Protein AF-0000000077742639 (afdb_homodimer)

Solvent-accessible surface area (backbone atoms only — not comparable to full-atom values): 16319 Å² total; per-residue (Å²): 137,85,80,77,80,78,75,79,77,79,78,76,76,74,75,70,68,70,75,73,76,70,50,70,49,53,48,38,38,73,35,51,31,54,38,20,81,42,55,61,67,68,75,48,71,48,73,39,85,88,77,22,39,35,38,40,32,34,90,51,70,35,42,25,51,53,98,64,29,36,37,38,36,41,32,56,28,36,31,33,49,58,79,14,31,35,40,75,35,41,41,38,31,37,29,59,71,79,56,72,44,57,37,33,34,40,40,36,79,80,55,41,33,35,42,28,29,62,67,45,72,50,77,38,58,35,72,76,19,65,52,53,21,36,64,64,48,14,78,68,49,74,74,72,70,71,80,121,136,84,80,78,78,79,76,78,77,79,77,76,74,74,75,71,69,69,74,74,75,73,49,70,49,53,47,39,40,75,35,49,33,54,38,20,81,43,53,60,65,68,73,47,73,48,72,41,84,89,75,23,39,35,37,39,33,35,91,52,70,35,42,23,51,52,97,64,29,36,38,38,34,41,32,55,30,34,31,33,50,59,79,14,32,35,39,74,35,41,43,38,31,38,29,57,71,80,55,71,42,58,35,32,34,38,40,35,80,78,56,39,32,36,44,30,29,60,66,45,72,50,77,38,57,35,72,76,20,64,52,53,21,36,66,64,49,14,78,69,50,74,74,74,68,74,80,120

Foldseek 3Di:
DDPPPPPPPPPPPPPPPVPVPDDPLRVCVVLVAASQVAAPAWDDKDADPVFQKMKTAHPAKFWEDDPQKIKIAGRIWIAGGHRHDTPPIPRIDMDHHPDDFDFDDWDDPPPDIDTDTDDDDDDDDSVLRNDHFYGPHGSPPPPPPPPD/DDPPPPPPPPPPPPPPPVPVPDDPLRVCVVLVAASQVAAPAWDDKDADPVFQKMKTAHPAKFWEDDDQKIKIAGRIWIAGGHNHDTPPIPRIDMDHHPDDFDFDDWDDPPPDIDTDGDDDDDDDDSVLRNDHFYGPHGSPPPPPPPPD

Radius of gyration: 32.81 Å; Cα contacts (8 Å, |Δi|>4): 588; chains: 2; bounding box: 47×178×47 Å

Secondary structure (DSSP, 8-state):
-----------------------HHHHHHHTT--GGGSPS-EEEEEE-TTT-EEEEEESS-EEEEETTEEEEEEEEEEEEEETTEEEEEEEEEEEESS-PEEEEEEEE-SSEEEEEE--EEEEEEGGGGSSPPBTTTBTTS-------/-----------------------HHHHHHHTT--GGGSPS-EEEEEE-TTT-EEEEEESS-EEEEETTEEEEEEEEEEEEEETTEEEEEEEEEEEESS-PEEEEEEEE-SSEEEEEE--EEEEEEGGGGSSPPBTTTBTTS-------

Structure (mmCIF, N/CA/C/O backbone):
data_AF-0000000077742639-model_v1
#
loop_
_entity.id
_entity.type
_entity.pdbx_description
1 polymer 'Uncharacterized protein LOC108855116'
#
loop_
_atom_site.group_PDB
_atom_site.id
_atom_site.type_symbol
_atom_site.label_atom_id
_atom_site.label_alt_id
_atom_site.label_comp_id
_atom_site.label_asym_id
_atom_site.label_entity_id
_atom_site.label_seq_id
_atom_site.pdbx_PDB_ins_code
_atom_site.Cartn_x
_atom_site.Cartn_y
_atom_site.Cartn_z
_atom_site.occupancy
_atom_site.B_iso_or_equiv
_atom_site.auth_seq_id
_atom_site.auth_comp_id
_atom_site.auth_asym_id
_atom_site.auth_atom_id
_atom_site.pdbx_PDB_model_num
ATOM 1 N N . MET A 1 1 ? -7.789 -92.688 -11.672 1 40.41 1 MET A N 1
ATOM 2 C CA . MET A 1 1 ? -7.992 -91.438 -12.469 1 40.41 1 MET A CA 1
ATOM 3 C C . MET A 1 1 ? -8.086 -90.25 -11.586 1 40.41 1 MET A C 1
ATOM 5 O O . MET A 1 1 ? -9.078 -90.062 -10.875 1 40.41 1 MET A O 1
ATOM 9 N N . SER A 1 2 ? -6.887 -89.688 -11.062 1 49.12 2 SER A N 1
ATOM 10 C CA . SER A 1 2 ? -6.664 -88.562 -10.164 1 49.12 2 SER A CA 1
ATOM 11 C C . SER A 1 2 ? -6.996 -87.25 -10.844 1 49.12 2 SER A C 1
ATOM 13 O O . SER A 1 2 ? -6.477 -86.938 -11.922 1 49.12 2 SER A O 1
ATOM 15 N N . ILE A 1 3 ? -8.211 -86.75 -10.672 1 51.47 3 ILE A N 1
ATOM 16 C CA . ILE A 1 3 ? -8.664 -85.438 -11.156 1 51.47 3 ILE A CA 1
ATOM 17 C C . ILE A 1 3 ? -7.832 -84.312 -10.523 1 51.47 3 ILE A C 1
ATOM 19 O O . ILE A 1 3 ? -7.832 -84.188 -9.297 1 51.47 3 ILE A O 1
ATOM 23 N N . PHE A 1 4 ? -6.719 -84 -11.156 1 50.31 4 PHE A N 1
ATOM 24 C CA . PHE A 1 4 ? -5.93 -82.812 -10.805 1 50.31 4 PHE A CA 1
ATOM 25 C C . PHE A 1 4 ? -6.754 -81.5 -10.961 1 50.31 4 PHE A C 1
ATOM 27 O O . PHE A 1 4 ? -7.164 -81.188 -12.07 1 50.31 4 PHE A O 1
ATOM 34 N N . PHE A 1 5 ? -7.492 -81.125 -9.93 1 47.19 5 PHE A N 1
ATOM 35 C CA . PHE A 1 5 ? -8.195 -79.875 -9.883 1 47.19 5 PHE A CA 1
ATOM 36 C C . PHE A 1 5 ? -7.219 -78.688 -10.023 1 47.19 5 PHE A C 1
ATOM 38 O O . PHE A 1 5 ? -6.363 -78.5 -9.156 1 47.19 5 PHE A O 1
ATOM 45 N N . LEU A 1 6 ? -6.91 -78.25 -11.297 1 47.88 6 LEU A N 1
ATOM 46 C CA . LEU A 1 6 ? -6.176 -77.062 -11.602 1 47.88 6 LEU A CA 1
ATOM 47 C C . LEU A 1 6 ? -6.891 -75.812 -11.023 1 47.88 6 LEU A C 1
ATOM 49 O O . LEU A 1 6 ? -8 -75.5 -11.445 1 47.88 6 LEU A O 1
ATOM 53 N N . SER A 1 7 ? -6.625 -75.5 -9.789 1 49.41 7 SER A N 1
ATOM 54 C CA . SER A 1 7 ? -7.133 -74.25 -9.172 1 49.41 7 SER A CA 1
ATOM 55 C C . SER A 1 7 ? -6.617 -73 -9.891 1 49.41 7 SER A C 1
ATOM 57 O O . SER A 1 7 ? -5.406 -72.812 -10.031 1 49.41 7 SER A O 1
ATOM 59 N N . LEU A 1 8 ? -7.406 -72.5 -10.805 1 44.69 8 LEU A N 1
ATOM 60 C CA . LEU A 1 8 ? -7.148 -71.25 -11.461 1 44.69 8 LEU A CA 1
ATOM 61 C C . LEU A 1 8 ? -7.09 -70.062 -10.438 1 44.69 8 LEU A C 1
ATOM 63 O O . LEU A 1 8 ? -8.102 -69.75 -9.812 1 44.69 8 LEU A O 1
ATOM 67 N N . PHE A 1 9 ? -5.871 -69.875 -9.891 1 42.12 9 PHE A N 1
ATOM 68 C CA . PHE A 1 9 ? -5.641 -68.688 -9.047 1 42.12 9 PHE A CA 1
ATOM 69 C C . PHE A 1 9 ? -5.828 -67.375 -9.852 1 42.12 9 PHE A C 1
ATOM 71 O O . PHE A 1 9 ? -5.086 -67.125 -10.797 1 42.12 9 PHE A O 1
ATOM 78 N N . LEU A 1 10 ? -7.051 -66.875 -9.922 1 41.34 10 LEU A N 1
ATOM 79 C CA . LEU A 1 10 ? -7.289 -65.562 -10.469 1 41.34 10 LEU A CA 1
ATOM 80 C C . LEU A 1 10 ? -6.465 -64.5 -9.719 1 41.34 10 LEU A C 1
ATOM 82 O O . LEU A 1 10 ? -6.688 -64.25 -8.531 1 41.34 10 LEU A O 1
ATOM 86 N N . PHE A 1 11 ? -5.195 -64.25 -10.156 1 42.66 11 PHE A N 1
ATOM 87 C CA . PHE A 1 11 ? -4.41 -63.094 -9.703 1 42.66 11 P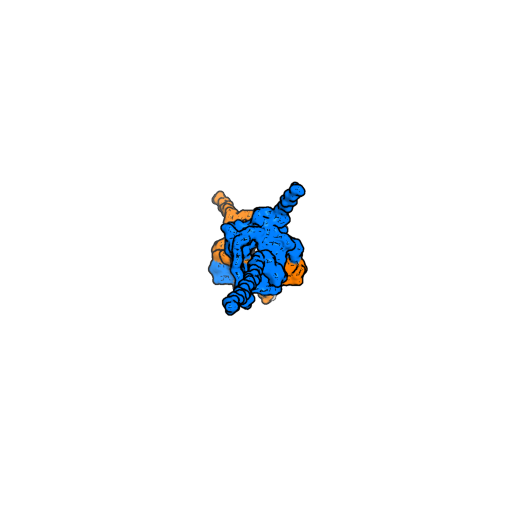HE A CA 1
ATOM 88 C C . PHE A 1 11 ? -5.129 -61.781 -10.008 1 42.66 11 PHE A C 1
ATOM 90 O O . PHE A 1 11 ? -5.297 -61.406 -11.172 1 42.66 11 PHE A O 1
ATOM 97 N N . ALA A 1 12 ? -6.059 -61.312 -9.148 1 42.97 12 ALA A N 1
ATOM 98 C CA . ALA A 1 12 ? -6.598 -59.938 -9.227 1 42.97 12 ALA A CA 1
ATOM 99 C C . ALA A 1 12 ? -5.477 -58.906 -9.234 1 42.97 12 ALA A C 1
ATOM 101 O O . ALA A 1 12 ? -4.75 -58.781 -8.25 1 42.97 12 ALA A O 1
ATOM 102 N N . THR A 1 13 ? -4.859 -58.594 -10.312 1 42.5 13 THR A N 1
ATOM 103 C CA . THR A 1 13 ? -4.016 -57.406 -10.438 1 42.5 13 THR A CA 1
ATOM 104 C C . THR A 1 13 ? -4.77 -56.156 -9.977 1 42.5 13 THR A C 1
ATOM 106 O O . THR A 1 13 ? -5.855 -55.875 -10.477 1 42.5 13 THR A O 1
ATOM 109 N N . SER A 1 14 ? -4.766 -55.812 -8.664 1 41.81 14 SER A N 1
ATOM 110 C CA . SER A 1 14 ? -5.203 -54.469 -8.227 1 41.81 14 SER A CA 1
ATOM 111 C C . SER A 1 14 ? -4.598 -53.375 -9.102 1 41.81 14 SER A C 1
ATOM 113 O O . SER A 1 14 ? -3.377 -53.312 -9.242 1 41.81 14 SER A O 1
ATOM 115 N N . LEU A 1 15 ? -5.262 -52.969 -10.133 1 39.5 15 LEU A N 1
ATOM 116 C CA . LEU A 1 15 ? -4.895 -51.688 -10.75 1 39.5 15 LEU A CA 1
ATOM 117 C C . LEU A 1 15 ? -4.652 -50.625 -9.688 1 39.5 15 LEU A C 1
ATOM 119 O O . LEU A 1 15 ? -5.566 -50.25 -8.953 1 39.5 15 LEU A O 1
ATOM 123 N N . TYR A 1 16 ? -3.518 -50.656 -8.977 1 37.78 16 TYR A N 1
ATOM 124 C CA . TYR A 1 16 ? -3.15 -49.406 -8.336 1 37.78 16 TYR A CA 1
ATOM 125 C C . TYR A 1 16 ? -3.377 -48.25 -9.281 1 37.78 16 TYR A C 1
ATOM 127 O O . TYR A 1 16 ? -2.781 -48.188 -10.359 1 37.78 16 TYR A O 1
ATOM 135 N N . VAL A 1 17 ? -4.609 -47.906 -9.539 1 41.78 17 VAL A N 1
ATOM 136 C CA . VAL A 1 17 ? -4.711 -46.562 -10.109 1 41.78 17 VAL A CA 1
ATOM 137 C C . VAL A 1 17 ? -3.697 -45.625 -9.438 1 41.78 17 VAL A C 1
ATOM 139 O O . VAL A 1 17 ? -3.732 -45.438 -8.219 1 41.78 17 VAL A O 1
ATOM 142 N N . SER A 1 18 ? -2.465 -45.688 -9.82 1 38.62 18 SER A N 1
ATOM 143 C CA . SER A 1 18 ? -1.577 -44.625 -9.406 1 38.62 18 SER A CA 1
ATOM 144 C C . SER A 1 18 ? -2.32 -43.281 -9.328 1 38.62 18 SER A C 1
ATOM 146 O O . SER A 1 18 ? -2.842 -42.812 -10.336 1 38.62 18 SER A O 1
ATOM 148 N N . CYS A 1 19 ? -3.266 -43.031 -8.508 1 44 19 CYS A N 1
ATOM 149 C CA . CYS A 1 19 ? -3.75 -41.688 -8.266 1 44 19 CYS A CA 1
ATOM 150 C C . CYS A 1 19 ? -2.672 -40.656 -8.586 1 44 19 CYS A C 1
ATOM 152 O O . CYS A 1 19 ? -1.649 -40.594 -7.902 1 44 19 CYS A O 1
ATOM 154 N N . THR A 1 20 ? -2.033 -40.5 -9.734 1 52.12 20 THR A N 1
ATOM 155 C CA . THR A 1 20 ? -0.998 -39.625 -10.242 1 52.12 20 THR A CA 1
ATOM 156 C C . THR A 1 20 ? -1.037 -38.281 -9.516 1 52.12 20 THR A C 1
ATOM 158 O O . THR A 1 20 ? -2.047 -37.562 -9.562 1 52.12 20 THR A O 1
ATOM 161 N N . ASN A 1 21 ? -0.446 -38.125 -8.344 1 75.38 21 ASN A N 1
ATOM 162 C CA . ASN A 1 21 ? -0.456 -37.031 -7.371 1 75.38 21 ASN A CA 1
ATOM 163 C C . ASN A 1 21 ? -0.186 -35.688 -8.031 1 75.38 21 ASN A C 1
ATOM 165 O O . ASN A 1 21 ? 0.865 -35.5 -8.641 1 75.38 21 ASN A O 1
ATOM 169 N N . LEU A 1 22 ? -1.183 -35.031 -8.562 1 92.38 22 LEU A N 1
ATOM 170 C CA . LEU A 1 22 ? -1.088 -33.719 -9.148 1 92.38 22 LEU A CA 1
ATOM 171 C C . LEU A 1 22 ? -0.099 -32.844 -8.383 1 92.38 22 LEU A C 1
ATOM 173 O O . LEU A 1 22 ? -0.03 -32.906 -7.152 1 92.38 22 LEU A O 1
ATOM 177 N N . THR A 1 23 ? 0.803 -32.219 -9.188 1 96.12 23 THR A N 1
ATOM 178 C CA . THR A 1 23 ? 1.665 -31.219 -8.539 1 96.12 23 THR A CA 1
ATOM 179 C C . THR A 1 23 ? 0.862 -30 -8.125 1 96.12 23 THR A C 1
ATOM 181 O O . THR A 1 23 ? -0.275 -29.812 -8.562 1 96.12 23 THR A O 1
ATOM 184 N N . ALA A 1 24 ? 1.461 -29.234 -7.324 1 97.56 24 ALA A N 1
ATOM 185 C CA . ALA A 1 24 ? 0.819 -27.984 -6.941 1 97.56 24 ALA A CA 1
ATOM 186 C C . ALA A 1 24 ? 0.52 -27.109 -8.164 1 97.56 24 ALA A C 1
ATOM 188 O O . ALA A 1 24 ? -0.518 -26.453 -8.219 1 97.56 24 ALA A O 1
ATOM 189 N N . TYR A 1 25 ? 1.362 -27.141 -9.141 1 98 25 TYR A N 1
ATOM 190 C CA . TYR A 1 25 ? 1.223 -26.344 -10.359 1 98 25 TYR A CA 1
ATOM 191 C C . TYR A 1 25 ? 0.034 -26.828 -11.18 1 98 25 TYR A C 1
ATOM 193 O O . TYR A 1 25 ? -0.716 -26.016 -11.734 1 98 25 TYR A O 1
ATOM 201 N N . ASP A 1 26 ? -0.112 -28.125 -11.211 1 96.94 26 ASP A N 1
ATOM 202 C CA . ASP A 1 26 ? -1.267 -28.688 -11.898 1 96.94 26 ASP A CA 1
ATOM 203 C C . ASP A 1 26 ? -2.568 -28.297 -11.211 1 96.94 26 ASP A C 1
ATOM 205 O O . ASP A 1 26 ? -3.555 -27.969 -11.875 1 96.94 26 ASP A O 1
ATOM 209 N N . VAL A 1 27 ? -2.451 -28.391 -9.969 1 97.19 27 VAL A N 1
ATOM 210 C CA . VAL A 1 27 ? -3.656 -28.125 -9.188 1 97.19 27 VAL A CA 1
ATOM 211 C C . VAL A 1 27 ? -4.094 -26.672 -9.375 1 97.19 27 VAL A C 1
ATOM 213 O O . VAL A 1 27 ? -5.277 -26.391 -9.57 1 97.19 27 VAL A O 1
ATOM 216 N N . VAL A 1 28 ? -3.215 -25.688 -9.336 1 97.56 28 VAL A N 1
ATOM 217 C CA . VAL A 1 28 ? -3.547 -24.281 -9.516 1 97.56 28 VAL A CA 1
ATOM 218 C C . VAL A 1 28 ? -4.262 -24.078 -10.852 1 97.56 28 VAL A C 1
ATOM 220 O O . VAL A 1 28 ? -5.234 -23.328 -10.93 1 97.56 28 VAL A O 1
ATOM 223 N N . GLN A 1 29 ? -3.852 -24.812 -11.836 1 97.31 29 GLN A N 1
ATOM 224 C CA . GLN A 1 29 ? -4.465 -24.672 -13.148 1 97.31 29 GLN A CA 1
ATOM 225 C C . GLN A 1 29 ? -5.871 -25.281 -13.164 1 97.31 29 GLN A C 1
ATOM 227 O O . GLN A 1 29 ? -6.766 -24.766 -13.836 1 97.31 29 GLN A O 1
ATOM 232 N N . LYS A 1 30 ? -5.965 -26.359 -12.5 1 96.31 30 LYS A N 1
ATOM 233 C CA . LYS A 1 30 ? -7.289 -26.969 -12.383 1 96.31 30 LYS A CA 1
ATOM 234 C C . LYS A 1 30 ? -8.297 -25.984 -11.789 1 96.31 30 LYS A C 1
ATOM 236 O O . LYS A 1 30 ? -9.484 -26.047 -12.102 1 96.31 30 LYS A O 1
ATOM 241 N N . TYR A 1 31 ? -7.777 -25.156 -10.93 1 97.38 31 TYR A N 1
ATOM 242 C CA . TYR A 1 31 ? -8.641 -24.156 -10.312 1 97.38 31 TYR A CA 1
ATOM 243 C C . TYR A 1 31 ? -8.633 -22.859 -11.102 1 97.38 31 TYR A C 1
ATOM 245 O O . TYR A 1 31 ? -8.938 -21.797 -10.562 1 97.38 31 TYR A O 1
ATOM 253 N N . LYS A 1 32 ? -8.227 -22.828 -12.312 1 97.5 32 LYS A N 1
ATOM 254 C CA . LYS A 1 32 ? -8.359 -21.766 -13.305 1 97.5 32 LYS A CA 1
ATOM 255 C C . LYS A 1 32 ? -7.41 -20.609 -12.992 1 97.5 32 LYS A C 1
ATOM 257 O O . LYS A 1 32 ? -7.734 -19.453 -13.258 1 97.5 32 LYS A O 1
ATOM 262 N N . LEU A 1 33 ? -6.316 -20.891 -12.391 1 98.12 33 LEU A N 1
ATOM 263 C CA . LEU A 1 33 ? -5.227 -19.938 -12.18 1 98.12 33 LEU A CA 1
ATOM 264 C C . LEU A 1 33 ? -3.98 -20.359 -12.953 1 98.12 33 LEU A C 1
ATOM 266 O O . LEU A 1 33 ? -3.764 -21.562 -13.18 1 98.12 33 LEU A O 1
ATOM 270 N N . PRO A 1 34 ? -3.244 -19.406 -13.359 1 97.69 34 PRO A N 1
ATOM 271 C CA . PRO A 1 34 ? -2.031 -19.797 -14.086 1 97.69 34 PRO A CA 1
ATOM 272 C C . PRO A 1 34 ? -0.975 -20.422 -13.172 1 97.69 34 PRO A C 1
ATOM 274 O O . PRO A 1 34 ? -0.851 -20.031 -12.008 1 97.69 34 PRO A O 1
ATOM 277 N N . ARG A 1 35 ? -0.217 -21.328 -13.719 1 97.06 35 ARG A N 1
ATOM 278 C CA . ARG A 1 35 ? 0.775 -22.047 -12.938 1 97.06 35 ARG A CA 1
ATOM 279 C C . ARG A 1 35 ? 1.8 -21.109 -12.32 1 97.06 35 ARG A C 1
ATOM 281 O O . ARG A 1 35 ? 2.33 -21.375 -11.242 1 97.06 35 ARG A O 1
ATOM 288 N N . GLY A 1 36 ? 2.041 -19.906 -12.961 1 97.38 36 GLY A N 1
ATOM 289 C CA . GLY A 1 36 ? 3.109 -18.984 -12.609 1 97.38 36 GLY A CA 1
ATOM 290 C C . GLY A 1 36 ? 2.801 -18.156 -11.375 1 97.38 36 GLY A C 1
ATOM 291 O O . GLY A 1 36 ? 3.641 -17.375 -10.922 1 97.38 36 GLY A O 1
ATOM 292 N N . ILE A 1 37 ? 1.627 -18.359 -10.789 1 98.06 37 ILE A N 1
ATOM 293 C CA . ILE A 1 37 ? 1.365 -17.688 -9.523 1 98.06 37 ILE A CA 1
ATOM 294 C C . ILE A 1 37 ? 2.258 -18.266 -8.438 1 98.06 37 ILE A C 1
ATOM 296 O O . ILE A 1 37 ? 2.469 -17.641 -7.395 1 98.06 37 ILE A O 1
ATOM 300 N N . LEU A 1 38 ? 2.705 -19.5 -8.648 1 98.44 38 LEU A N 1
ATOM 301 C CA . LEU A 1 38 ? 3.678 -20.125 -7.77 1 98.44 38 LEU A CA 1
ATOM 302 C C . LEU A 1 38 ? 5.074 -20.094 -8.383 1 98.44 38 LEU A C 1
ATOM 304 O O . LEU A 1 38 ? 5.258 -20.453 -9.547 1 98.44 38 LEU A O 1
ATOM 308 N N . PRO A 1 39 ? 6.008 -19.672 -7.613 1 98.06 39 PRO A N 1
ATOM 309 C CA . PRO A 1 39 ? 7.375 -19.828 -8.109 1 98.06 39 PRO A CA 1
ATOM 310 C C . PRO A 1 39 ? 7.828 -21.281 -8.148 1 98.06 39 PRO A C 1
ATOM 312 O O . PRO A 1 39 ? 7.199 -22.156 -7.535 1 98.06 39 PRO A O 1
ATOM 315 N N . GLU A 1 40 ? 8.875 -21.469 -8.875 1 97 40 GLU A N 1
ATOM 316 C CA . GLU A 1 40 ? 9.461 -22.797 -8.883 1 97 40 GLU A CA 1
ATOM 317 C C . GLU A 1 40 ? 9.961 -23.188 -7.496 1 97 40 GLU A C 1
ATOM 319 O O . GLU A 1 40 ? 10.281 -22.328 -6.68 1 97 40 GLU A O 1
ATOM 324 N N . GLY A 1 41 ? 9.898 -24.547 -7.242 1 97 41 GLY A N 1
ATOM 325 C CA . GLY A 1 41 ? 10.555 -25.016 -6.031 1 97 41 GLY A CA 1
ATOM 326 C C . GLY A 1 41 ? 9.578 -25.484 -4.969 1 97 41 GLY A C 1
ATOM 327 O O . GLY A 1 41 ? 9.953 -25.656 -3.807 1 97 41 GLY A O 1
ATOM 328 N N . VAL A 1 42 ? 8.375 -25.656 -5.305 1 97.94 42 VAL A N 1
ATOM 329 C CA . VAL A 1 42 ? 7.41 -26.203 -4.352 1 97.94 42 VAL A CA 1
ATOM 330 C C . VAL A 1 42 ? 7.828 -27.609 -3.945 1 97.94 42 VAL A C 1
ATOM 332 O O . VAL A 1 42 ? 8.078 -28.469 -4.801 1 97.94 42 VAL A O 1
ATOM 335 N N . ILE A 1 43 ? 7.859 -27.859 -2.625 1 97.69 43 ILE A N 1
ATOM 336 C CA . ILE A 1 43 ? 8.305 -29.156 -2.117 1 97.69 43 ILE A CA 1
ATOM 337 C C . ILE A 1 43 ? 7.098 -30.047 -1.866 1 97.69 43 ILE A C 1
ATOM 339 O O . ILE A 1 43 ? 7.16 -31.266 -2.092 1 97.69 43 ILE A O 1
ATOM 343 N N . ASP A 1 44 ? 6.137 -29.453 -1.405 1 97.5 44 ASP A N 1
ATOM 344 C CA . ASP A 1 44 ? 4.93 -30.203 -1.055 1 97.5 44 ASP A CA 1
ATOM 345 C C . ASP A 1 44 ? 3.725 -29.266 -0.939 1 97.5 44 ASP A C 1
ATOM 347 O O . ASP A 1 44 ? 3.871 -28.047 -0.98 1 97.5 44 ASP A O 1
ATOM 351 N N . TYR A 1 45 ? 2.592 -29.984 -0.925 1 98.44 45 TYR A N 1
ATOM 352 C CA . TYR A 1 45 ? 1.388 -29.188 -0.684 1 98.44 45 TYR A CA 1
ATOM 353 C C . TYR A 1 45 ? 0.295 -30.047 -0.05 1 98.44 45 TYR A C 1
ATOM 355 O O . TYR A 1 45 ? 0.322 -31.266 -0.15 1 98.44 45 TYR A O 1
ATOM 363 N N . ASP A 1 46 ? -0.627 -29.312 0.667 1 98.12 46 ASP A N 1
ATOM 364 C CA . ASP A 1 46 ? -1.886 -29.859 1.158 1 98.12 46 ASP A CA 1
ATOM 365 C C . ASP A 1 46 ? -3.08 -29.094 0.583 1 98.12 46 ASP A C 1
ATOM 367 O O . ASP A 1 46 ? -3.021 -27.875 0.411 1 98.12 46 ASP A O 1
ATOM 371 N N . LEU A 1 47 ? -4.105 -29.938 0.277 1 97.88 47 LEU A N 1
ATOM 372 C CA . LEU A 1 47 ? -5.336 -29.312 -0.202 1 97.88 47 LEU A CA 1
ATOM 373 C C . LEU A 1 47 ? -6.559 -30.047 0.335 1 97.88 47 LEU A C 1
ATOM 375 O O . LEU A 1 47 ? -6.668 -31.266 0.197 1 97.88 47 LEU A O 1
ATOM 379 N N . ASN A 1 48 ? -7.363 -29.312 0.993 1 97.94 48 ASN A N 1
ATOM 380 C CA . ASN A 1 48 ? -8.695 -29.812 1.318 1 97.94 48 ASN A CA 1
ATOM 381 C C . ASN A 1 48 ? -9.688 -29.547 0.189 1 97.94 48 ASN A C 1
ATOM 383 O O . ASN A 1 48 ? -10.125 -28.406 0 1 97.94 48 ASN A O 1
ATOM 387 N N . HIS A 1 49 ? -10.07 -30.547 -0.453 1 94.62 49 HIS A N 1
ATOM 388 C CA . HIS A 1 49 ? -10.859 -30.375 -1.67 1 94.62 49 HIS A CA 1
ATOM 389 C C . HIS A 1 49 ? -12.281 -29.938 -1.349 1 94.62 49 HIS A C 1
ATOM 391 O O . HIS A 1 49 ? -12.969 -2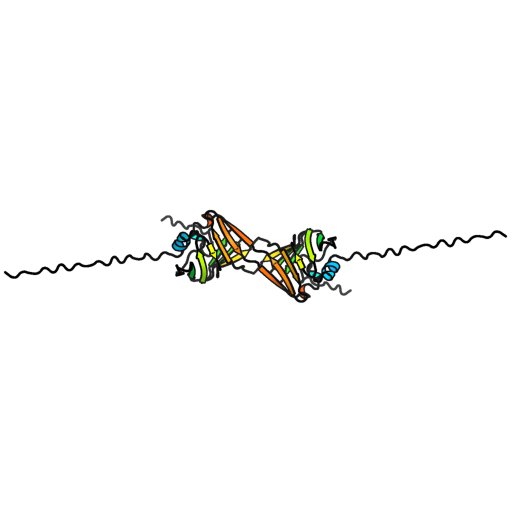9.391 -2.209 1 94.62 49 HIS A O 1
ATOM 397 N N . LYS A 1 50 ? -12.695 -30.109 -0.176 1 96 50 LYS A N 1
ATOM 398 C CA . LYS A 1 50 ? -14.047 -29.719 0.217 1 96 50 LYS A CA 1
ATOM 399 C C . LYS A 1 50 ? -14.117 -28.219 0.498 1 96 50 LYS A C 1
ATOM 401 O O . LYS A 1 50 ? -15.055 -27.547 0.071 1 96 50 LYS A O 1
ATOM 406 N N . THR A 1 51 ? -13.078 -27.703 1.137 1 96.94 51 THR A N 1
ATOM 407 C CA . THR A 1 51 ? -13.125 -26.312 1.583 1 96.94 51 THR A CA 1
ATOM 408 C C . THR A 1 51 ? -12.289 -25.422 0.665 1 96.94 51 THR A C 1
ATOM 410 O O . THR A 1 51 ? -12.484 -24.219 0.623 1 96.94 51 THR A O 1
ATOM 413 N N . GLY A 1 52 ? -11.383 -26.016 0.042 1 97.94 52 GLY A N 1
ATOM 414 C CA . GLY A 1 52 ? -10.453 -25.266 -0.786 1 97.94 52 GLY A CA 1
ATOM 415 C C . GLY A 1 52 ? -9.242 -24.766 -0.022 1 97.94 52 GLY A C 1
ATOM 416 O O . GLY A 1 52 ? -8.359 -24.125 -0.596 1 97.94 52 GLY A O 1
ATOM 417 N N . PHE A 1 53 ? -9.188 -25.047 1.304 1 98.69 53 PHE A N 1
ATOM 418 C CA . PHE A 1 53 ? -8.031 -24.641 2.092 1 98.69 53 PHE A CA 1
ATOM 419 C C . PHE A 1 53 ? -6.766 -25.344 1.609 1 98.69 53 PHE A C 1
ATOM 421 O O . PHE A 1 53 ? -6.781 -26.547 1.346 1 98.69 53 PHE A O 1
ATOM 428 N N . PHE A 1 54 ? -5.68 -24.531 1.484 1 98.56 54 PHE A N 1
ATOM 429 C CA . PHE A 1 54 ? -4.449 -25.141 0.992 1 98.56 54 PHE A CA 1
ATOM 430 C C . PHE A 1 54 ? -3.248 -24.672 1.799 1 98.56 54 PHE A C 1
ATOM 432 O O . PHE A 1 54 ? -3.311 -23.625 2.455 1 98.56 54 PHE A O 1
ATOM 439 N N . LYS A 1 55 ? -2.197 -25.375 1.744 1 98.75 55 LYS A N 1
ATOM 440 C CA . LYS A 1 55 ? -0.839 -25.016 2.146 1 98.75 55 LYS A CA 1
ATOM 441 C C . LYS A 1 55 ? 0.18 -25.469 1.103 1 98.75 55 LYS A C 1
ATOM 443 O O . LYS A 1 55 ? 0.094 -26.578 0.585 1 98.75 55 LYS A O 1
ATOM 448 N N . VAL A 1 56 ? 1.027 -24.594 0.792 1 98.69 56 VAL A N 1
ATOM 449 C CA . VAL A 1 56 ? 2.146 -24.891 -0.093 1 98.69 56 VAL A CA 1
ATOM 450 C C . VAL A 1 56 ? 3.465 -24.703 0.654 1 98.69 56 VAL A C 1
ATOM 452 O O . VAL A 1 56 ? 3.621 -23.734 1.404 1 98.69 56 VAL A O 1
ATOM 455 N N . TYR A 1 57 ? 4.426 -25.578 0.429 1 98.69 57 TYR A N 1
ATOM 456 C CA . TYR A 1 57 ? 5.68 -25.578 1.175 1 98.69 57 TYR A CA 1
ATOM 457 C C . TYR A 1 57 ? 6.863 -25.344 0.246 1 98.69 57 TYR A C 1
ATOM 459 O O . TYR A 1 57 ? 6.992 -26.016 -0.784 1 98.69 57 TYR A O 1
ATOM 467 N N . PHE A 1 58 ? 7.688 -24.422 0.619 1 98.25 58 PHE A N 1
ATOM 468 C CA . PHE A 1 58 ? 8.977 -24.156 -0.015 1 98.25 58 PHE A CA 1
ATOM 469 C C . PHE A 1 58 ? 10.117 -24.406 0.96 1 98.25 58 PHE A C 1
ATOM 471 O O . PHE A 1 58 ? 9.914 -24.422 2.176 1 98.25 58 PHE A O 1
ATOM 478 N N . ASN A 1 59 ? 11.266 -24.719 0.376 1 97.88 59 ASN A N 1
ATOM 479 C CA . ASN A 1 59 ? 12.422 -24.938 1.236 1 97.88 59 ASN A CA 1
ATOM 480 C C . ASN A 1 59 ? 12.852 -23.641 1.933 1 97.88 59 ASN A C 1
ATOM 482 O O . ASN A 1 59 ? 13.234 -23.656 3.105 1 97.88 59 ASN A O 1
ATOM 486 N N . ASN A 1 60 ? 12.797 -22.516 1.222 1 98 60 ASN A N 1
ATOM 487 C CA . ASN A 1 60 ? 13.234 -21.203 1.7 1 98 60 ASN A CA 1
ATOM 488 C C . ASN A 1 60 ? 12.328 -20.094 1.194 1 98 60 ASN A C 1
ATOM 490 O O . ASN A 1 60 ? 11.453 -20.328 0.359 1 98 60 ASN A O 1
ATOM 494 N N . THR A 1 61 ? 12.516 -19 1.78 1 98.5 61 THR A N 1
ATOM 495 C CA . THR A 1 61 ? 11.859 -17.797 1.253 1 98.5 61 THR A CA 1
ATOM 496 C C . THR A 1 61 ? 12.312 -17.516 -0.176 1 98.5 61 THR A C 1
ATOM 498 O O . THR A 1 61 ? 13.5 -17.641 -0.488 1 98.5 61 THR A O 1
ATOM 501 N N . CYS A 1 62 ? 11.359 -17.266 -0.978 1 98.44 62 CYS A N 1
ATOM 502 C CA . CYS A 1 62 ? 11.648 -16.938 -2.371 1 98.44 62 CYS A CA 1
ATOM 503 C C . CYS A 1 62 ? 11.32 -15.484 -2.676 1 98.44 62 CYS A C 1
ATOM 505 O O . CYS A 1 62 ? 10.242 -15.008 -2.33 1 98.44 62 CYS A O 1
ATOM 507 N N . ARG A 1 63 ? 12.211 -14.773 -3.336 1 97.81 63 ARG A N 1
ATOM 508 C CA . ARG A 1 63 ? 12.008 -13.398 -3.777 1 97.81 63 ARG A CA 1
ATOM 509 C C . ARG A 1 63 ? 12.359 -13.234 -5.254 1 97.81 63 ARG A C 1
ATOM 511 O O . ARG A 1 63 ? 13.305 -13.859 -5.742 1 97.81 63 ARG A O 1
ATOM 518 N N . PHE A 1 64 ? 11.594 -12.359 -5.898 1 96 64 PHE A N 1
ATOM 519 C CA . PHE A 1 64 ? 11.922 -12.055 -7.281 1 96 64 PHE A CA 1
ATOM 520 C C . PHE A 1 64 ? 11.242 -10.766 -7.727 1 96 64 PHE A C 1
ATOM 522 O O . PHE A 1 64 ? 10.234 -10.359 -7.148 1 96 64 PHE A O 1
ATOM 529 N N . PRO A 1 65 ? 11.82 -10.117 -8.703 1 93.81 65 PRO A N 1
ATOM 530 C CA . PRO A 1 65 ? 11.203 -8.898 -9.234 1 93.81 65 PRO A CA 1
ATOM 531 C C . PRO A 1 65 ? 10.109 -9.195 -10.258 1 93.81 65 PRO A C 1
ATOM 533 O O . PRO A 1 65 ? 10.172 -10.211 -10.961 1 93.81 65 PRO A O 1
ATOM 536 N N . ILE A 1 66 ? 9.102 -8.352 -10.273 1 91.5 66 ILE A N 1
ATOM 537 C CA . ILE A 1 66 ? 8.109 -8.375 -11.344 1 91.5 66 ILE A CA 1
ATOM 538 C C . ILE A 1 66 ? 7.66 -6.949 -11.664 1 91.5 66 ILE A C 1
ATOM 540 O O . ILE A 1 66 ? 7.016 -6.301 -10.836 1 91.5 66 ILE A O 1
ATOM 544 N N . GLU A 1 67 ? 7.914 -6.441 -12.836 1 85.44 67 GLU A N 1
ATOM 545 C CA . GLU A 1 67 ? 7.398 -5.199 -13.406 1 85.44 67 GLU A CA 1
ATOM 546 C C . GLU A 1 67 ? 7.461 -4.062 -12.391 1 85.44 67 GLU A C 1
ATOM 548 O O . GLU A 1 67 ? 6.465 -3.377 -12.156 1 85.44 67 GLU A O 1
ATOM 553 N N . GLY A 1 68 ? 8.578 -3.832 -11.75 1 83.38 68 GLY A N 1
ATOM 554 C CA . GLY A 1 68 ? 8.742 -2.701 -10.852 1 83.38 68 GLY A CA 1
ATOM 555 C C . GLY A 1 68 ? 8.406 -3.033 -9.414 1 83.38 68 GLY A C 1
ATOM 556 O O . GLY A 1 68 ? 8.359 -2.143 -8.562 1 83.38 68 GLY A O 1
ATOM 557 N N . TYR A 1 69 ? 8.062 -4.273 -9.188 1 90.69 69 TYR A N 1
ATOM 558 C CA . TYR A 1 69 ? 7.809 -4.797 -7.848 1 90.69 69 TYR A CA 1
ATOM 559 C C . TYR A 1 69 ? 8.82 -5.879 -7.484 1 90.69 69 TYR A C 1
ATOM 561 O O . TYR A 1 69 ? 9.508 -6.41 -8.359 1 90.69 69 TYR A O 1
ATOM 569 N N . LYS A 1 70 ? 8.852 -6.055 -6.195 1 93.88 70 LYS A N 1
ATOM 570 C CA . LYS A 1 70 ? 9.453 -7.281 -5.68 1 93.88 70 LYS A CA 1
ATOM 571 C C . LYS A 1 70 ? 8.422 -8.117 -4.918 1 93.88 70 LYS A C 1
ATOM 573 O O . LYS A 1 70 ? 7.68 -7.586 -4.09 1 93.88 70 LYS A O 1
ATOM 578 N N . VAL A 1 71 ? 8.461 -9.406 -5.238 1 96.81 71 VAL A N 1
ATOM 579 C CA . VAL A 1 71 ? 7.516 -10.305 -4.59 1 96.81 71 VAL A CA 1
ATOM 580 C C . VAL A 1 71 ? 8.273 -11.297 -3.705 1 96.81 71 VAL A C 1
ATOM 582 O O . VAL A 1 71 ? 9.359 -11.75 -4.062 1 96.81 71 VAL A O 1
ATOM 585 N N . LYS A 1 72 ? 7.613 -11.609 -2.568 1 98.06 72 LYS A N 1
ATOM 586 C CA . LYS A 1 72 ? 8.203 -12.516 -1.587 1 98.06 72 LYS A CA 1
ATOM 587 C C . LYS A 1 72 ? 7.234 -13.633 -1.216 1 98.06 72 LYS A C 1
ATOM 589 O O . LYS A 1 72 ? 6.074 -13.375 -0.896 1 98.06 72 LYS A O 1
ATOM 594 N N . TYR A 1 73 ? 7.746 -14.828 -1.331 1 98.56 73 TYR A N 1
ATOM 595 C CA . TYR A 1 73 ? 7.055 -16.016 -0.845 1 98.56 73 TYR A CA 1
ATOM 596 C C . TYR A 1 73 ? 7.75 -16.594 0.383 1 98.56 73 TYR A C 1
ATOM 598 O O . TYR A 1 73 ? 8.93 -16.922 0.33 1 98.56 73 TYR A O 1
ATOM 606 N N . GL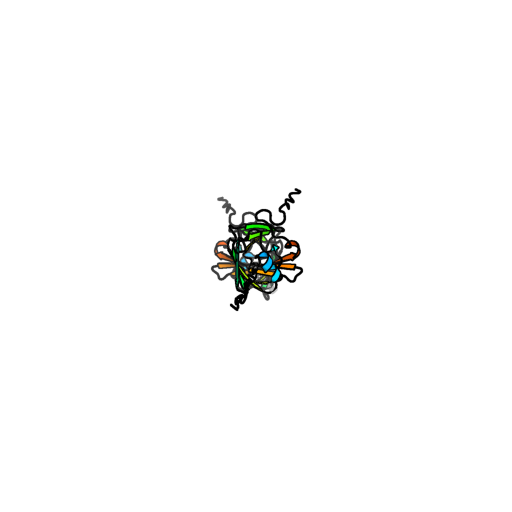N A 1 74 ? 6.938 -16.703 1.43 1 98.75 74 GLN A N 1
ATOM 607 C CA . GLN A 1 74 ? 7.441 -17.375 2.623 1 98.75 74 GLN A CA 1
ATOM 608 C C . GLN A 1 74 ? 7.496 -18.891 2.424 1 98.75 74 GLN A C 1
ATOM 610 O O . GLN A 1 74 ? 6.902 -19.422 1.483 1 98.75 74 GLN A O 1
ATOM 615 N N . PRO A 1 75 ? 8.227 -19.594 3.322 1 98.81 75 PRO A N 1
ATOM 616 C CA . PRO A 1 75 ? 8.336 -21.047 3.178 1 98.81 75 PRO A CA 1
ATOM 617 C C . PRO A 1 75 ? 6.984 -21.75 3.223 1 98.81 75 PRO A C 1
ATOM 619 O O . PRO A 1 75 ? 6.809 -22.812 2.604 1 98.81 75 PRO A O 1
ATOM 622 N N . ILE A 1 76 ? 6.121 -21.156 3.93 1 98.81 76 ILE A N 1
ATOM 623 C CA . ILE A 1 76 ? 4.758 -21.672 3.943 1 98.81 76 ILE A CA 1
ATOM 624 C C . ILE A 1 76 ? 3.793 -20.609 3.414 1 98.81 76 ILE A C 1
ATOM 626 O O . ILE A 1 76 ? 3.766 -19.484 3.914 1 98.81 76 ILE A O 1
ATOM 630 N N . VAL A 1 77 ? 3.064 -20.984 2.426 1 98.81 77 VAL A N 1
ATOM 631 C CA . VAL A 1 77 ? 2.006 -20.156 1.859 1 98.81 77 VAL A CA 1
ATOM 632 C C . VAL A 1 77 ? 0.658 -20.859 2.025 1 98.81 77 VAL A C 1
ATOM 634 O O . VAL A 1 77 ? 0.532 -22.047 1.742 1 98.81 77 VAL A O 1
ATOM 637 N N . SER A 1 78 ? -0.358 -20.141 2.488 1 98.88 78 SER A N 1
ATOM 638 C CA . SER A 1 78 ? -1.659 -20.766 2.701 1 98.88 78 SER A CA 1
ATOM 639 C C . SER A 1 78 ? -2.795 -19.828 2.324 1 98.88 78 SER A C 1
ATOM 641 O O . SER A 1 78 ? -2.576 -18.625 2.131 1 98.88 78 SER A O 1
ATOM 643 N N . GLY A 1 79 ? -3.938 -20.406 2.186 1 98.69 79 GLY A N 1
ATOM 644 C CA . GLY A 1 79 ? -5.141 -19.672 1.832 1 98.69 79 GLY A CA 1
ATOM 645 C C . GLY A 1 79 ? -6.277 -20.578 1.38 1 98.69 79 GLY A C 1
ATOM 646 O O . GLY A 1 79 ? -6.293 -21.766 1.692 1 98.69 79 GLY A O 1
ATOM 647 N N . PHE A 1 80 ? -7.273 -19.984 0.742 1 98.81 80 PHE A N 1
ATOM 648 C CA . PHE A 1 80 ? -8.398 -20.703 0.164 1 98.81 80 PHE A CA 1
ATOM 649 C C . PHE A 1 80 ? -8.445 -20.516 -1.349 1 98.81 80 PHE A C 1
ATOM 651 O O . PHE A 1 80 ? -8.359 -19.391 -1.844 1 98.81 80 PHE A O 1
ATOM 658 N N . ILE A 1 81 ? -8.539 -21.609 -2.027 1 98.56 81 ILE A N 1
ATOM 659 C CA . ILE A 1 81 ? -8.547 -21.547 -3.484 1 98.56 81 ILE A CA 1
ATOM 660 C C . ILE A 1 81 ? -9.883 -22.062 -4.012 1 98.56 81 ILE A C 1
ATOM 662 O O . ILE A 1 81 ? -10.367 -23.109 -3.566 1 98.56 81 ILE A O 1
ATOM 666 N N . LYS A 1 82 ? -10.516 -21.25 -4.891 1 97.56 82 LYS A N 1
ATOM 667 C CA . LYS A 1 82 ? -11.773 -21.656 -5.52 1 97.56 82 LYS A CA 1
ATOM 668 C C . LYS A 1 82 ? -11.992 -20.906 -6.832 1 97.56 82 LYS A C 1
ATOM 670 O O . LYS A 1 82 ? -12.062 -19.672 -6.848 1 97.56 82 LYS A O 1
ATOM 675 N N . ASN A 1 83 ? -12.047 -21.562 -7.93 1 96.12 83 ASN A N 1
ATOM 676 C CA . ASN A 1 83 ? -12.5 -21.094 -9.227 1 96.12 83 ASN A CA 1
ATOM 677 C C . ASN A 1 83 ? -11.82 -19.781 -9.617 1 96.12 83 ASN A C 1
ATOM 679 O O . ASN A 1 83 ? -12.484 -18.797 -9.922 1 96.12 83 ASN A O 1
ATOM 683 N N . GLY A 1 84 ? -10.586 -19.797 -9.688 1 97.69 84 GLY A N 1
ATOM 684 C CA . GLY A 1 84 ? -9.836 -18.656 -10.195 1 97.69 84 GLY A CA 1
ATOM 685 C C . GLY A 1 84 ? -9.562 -17.609 -9.133 1 97.69 84 GLY A C 1
ATOM 686 O O . GLY A 1 84 ? -9.211 -16.469 -9.461 1 97.69 84 GLY A O 1
ATOM 687 N N . ARG A 1 85 ? -9.773 -17.953 -7.953 1 98.19 85 ARG A N 1
ATOM 688 C CA . ARG A 1 85 ? -9.625 -16.969 -6.883 1 98.19 85 ARG A CA 1
ATOM 689 C C . ARG A 1 85 ? -8.906 -17.578 -5.68 1 98.19 85 ARG A C 1
ATOM 691 O O . ARG A 1 85 ? -9.156 -18.734 -5.316 1 98.19 85 ARG A O 1
ATOM 698 N N . ILE A 1 86 ? -7.977 -16.828 -5.176 1 98.56 86 ILE A N 1
ATOM 699 C CA . ILE A 1 86 ? -7.383 -17.141 -3.879 1 98.56 86 ILE A CA 1
ATOM 700 C C . ILE A 1 86 ? -7.746 -16.047 -2.871 1 98.56 86 ILE A C 1
ATOM 702 O O . ILE A 1 86 ? -7.574 -14.859 -3.145 1 98.56 86 ILE A O 1
ATOM 706 N N . SER A 1 87 ? -8.312 -16.5 -1.736 1 97.88 87 SER A N 1
ATOM 707 C CA . SER A 1 87 ? -8.688 -15.547 -0.689 1 97.88 87 SER A CA 1
ATOM 708 C C . SER A 1 87 ? -7.98 -15.875 0.624 1 97.88 87 SER A C 1
ATOM 710 O O . SER A 1 87 ? -7.457 -16.969 0.8 1 97.88 87 SER A O 1
ATOM 712 N N . ARG A 1 88 ? -7.953 -14.883 1.51 1 97.56 88 ARG A N 1
ATOM 713 C CA . ARG A 1 88 ? -7.297 -15.016 2.807 1 97.56 88 ARG A CA 1
ATOM 714 C C . ARG A 1 88 ? -5.887 -15.578 2.65 1 97.56 88 ARG A C 1
ATOM 716 O O . ARG A 1 88 ? -5.512 -16.531 3.344 1 97.56 88 ARG A O 1
ATOM 723 N N . LEU A 1 89 ? -5.199 -15.086 1.677 1 98.56 89 LEU A N 1
ATOM 724 C CA . LEU A 1 89 ? -3.855 -15.531 1.324 1 98.56 89 LEU A CA 1
ATOM 725 C C . LEU A 1 89 ? -2.844 -15.07 2.369 1 98.56 89 LEU A C 1
ATOM 727 O O . LEU A 1 89 ? -2.842 -13.906 2.771 1 98.56 89 LEU A O 1
ATOM 731 N N . MET A 1 90 ? -2.045 -16.016 2.818 1 98.19 90 MET A N 1
ATOM 732 C CA . MET A 1 90 ? -0.966 -15.742 3.766 1 98.19 90 MET A CA 1
ATOM 733 C C . MET A 1 90 ? 0.376 -16.219 3.211 1 98.19 90 MET A C 1
ATOM 735 O O . MET A 1 90 ? 0.449 -17.234 2.531 1 98.19 90 MET A O 1
ATOM 739 N N . GLY A 1 91 ? 1.427 -15.445 3.498 1 98.5 91 GLY A N 1
ATOM 740 C CA . GLY A 1 91 ? 2.77 -15.875 3.145 1 98.5 91 GLY A CA 1
ATOM 741 C C . GLY A 1 91 ? 3.262 -15.281 1.838 1 98.5 91 GLY A C 1
ATOM 742 O O . GLY A 1 91 ? 4.336 -15.641 1.353 1 98.5 91 GLY A O 1
ATOM 743 N N . VAL A 1 92 ? 2.482 -14.453 1.174 1 98.38 92 VAL A N 1
ATOM 744 C CA . VAL A 1 92 ? 2.91 -13.75 -0.03 1 98.38 92 VAL A CA 1
ATOM 745 C C . VAL A 1 92 ? 2.842 -12.242 0.201 1 98.38 92 VAL A C 1
ATOM 747 O O . VAL A 1 92 ? 1.827 -11.727 0.674 1 98.38 92 VAL A O 1
ATOM 750 N N . SER A 1 93 ? 3.971 -11.562 -0.164 1 96.25 93 SER A N 1
ATOM 751 C CA . SER A 1 93 ? 4.023 -10.125 0.069 1 96.25 93 SER A CA 1
ATOM 752 C C . SER A 1 93 ? 4.641 -9.391 -1.119 1 96.25 93 SER A C 1
ATOM 754 O O . SER A 1 93 ? 5.246 -10.016 -1.992 1 96.25 93 SER A O 1
ATOM 756 N N . VAL A 1 94 ? 4.473 -8.102 -1.138 1 93.94 94 VAL A N 1
ATOM 757 C CA . VAL A 1 94 ? 4.969 -7.293 -2.246 1 93.94 94 VAL A CA 1
ATOM 758 C C . VAL A 1 94 ? 5.648 -6.039 -1.705 1 93.94 94 VAL A C 1
ATOM 760 O O . VAL A 1 94 ? 5.223 -5.48 -0.691 1 93.94 94 VAL A O 1
ATOM 763 N N . LYS A 1 95 ? 6.711 -5.699 -2.271 1 90.44 95 LYS A N 1
ATOM 764 C CA . LYS A 1 95 ? 7.391 -4.43 -2.041 1 90.44 95 LYS A CA 1
ATOM 765 C C . LYS A 1 95 ? 7.32 -3.537 -3.277 1 90.44 95 LYS A C 1
ATOM 767 O O . LYS A 1 95 ? 7.645 -3.975 -4.383 1 90.44 95 LYS A O 1
ATOM 772 N N . LEU A 1 96 ? 6.875 -2.307 -2.998 1 85.88 96 LEU A N 1
ATOM 773 C CA . LEU A 1 96 ? 6.781 -1.343 -4.09 1 85.88 96 LEU A CA 1
ATOM 774 C C . LEU A 1 96 ? 8.109 -0.621 -4.289 1 85.88 96 LEU A C 1
ATOM 776 O O . LEU A 1 96 ? 8.672 -0.068 -3.34 1 85.88 96 LEU A O 1
ATOM 780 N N . LEU A 1 97 ? 8.75 -0.698 -5.414 1 82.5 97 LEU A N 1
ATOM 781 C CA . LEU A 1 97 ? 10.062 -0.102 -5.629 1 82.5 97 LEU A CA 1
ATOM 782 C C . LEU A 1 97 ? 9.938 1.292 -6.234 1 82.5 97 LEU A C 1
ATOM 784 O O . LEU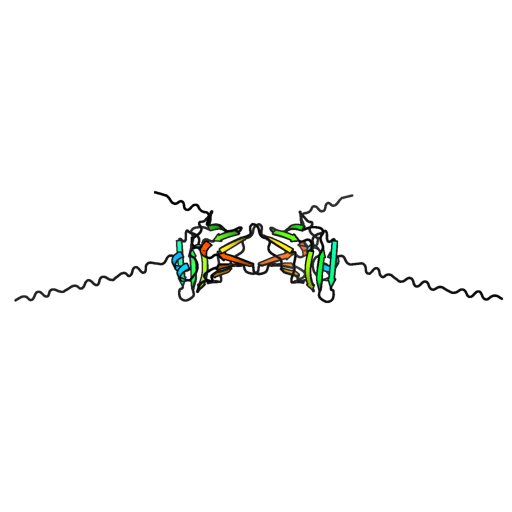 A 1 97 ? 10.625 2.221 -5.816 1 82.5 97 LEU A O 1
ATOM 788 N N . TYR A 1 98 ? 9.055 1.58 -7.133 1 79.31 98 TYR A N 1
ATOM 789 C CA . TYR A 1 98 ? 9.094 2.828 -7.887 1 79.31 98 TYR A CA 1
ATOM 790 C C . TYR A 1 98 ? 7.766 3.568 -7.789 1 79.31 98 TYR A C 1
ATOM 792 O O . TYR A 1 98 ? 7.555 4.574 -8.469 1 79.31 98 TYR A O 1
ATOM 800 N N . PHE A 1 99 ? 6.961 3.215 -6.887 1 83.5 99 PHE A N 1
ATOM 801 C CA . PHE A 1 99 ? 5.621 3.789 -6.957 1 83.5 99 PHE A CA 1
ATOM 802 C C . PHE A 1 99 ? 5.273 4.516 -5.664 1 83.5 99 PHE A C 1
ATOM 804 O O . PHE A 1 99 ? 5.766 4.156 -4.594 1 83.5 99 PHE A O 1
ATOM 811 N N . TRP A 1 100 ? 4.5 5.547 -5.852 1 88.88 100 TRP A N 1
ATOM 812 C CA . TRP A 1 100 ? 3.91 6.281 -4.734 1 88.88 100 TRP A CA 1
ATOM 813 C C . TRP A 1 100 ? 2.455 5.879 -4.523 1 88.88 100 TRP A C 1
ATOM 815 O O . TRP A 1 100 ? 1.71 5.691 -5.488 1 88.88 100 TRP A O 1
ATOM 825 N N . LEU A 1 101 ? 2.102 5.711 -3.307 1 91.94 101 LEU A N 1
ATOM 826 C CA . LEU A 1 101 ? 0.708 5.438 -2.971 1 91.94 101 LEU A CA 1
ATOM 827 C C . LEU A 1 101 ? 0.017 6.699 -2.457 1 91.94 101 LEU A C 1
ATOM 829 O O . LEU A 1 101 ? 0.567 7.414 -1.617 1 91.94 101 LEU A O 1
ATOM 833 N N . SER A 1 102 ? -1.209 6.895 -2.879 1 93.31 102 SER A N 1
ATOM 834 C CA . SER A 1 102 ? -1.951 8.078 -2.457 1 93.31 102 SER A CA 1
ATOM 835 C C . SER A 1 102 ? -2.523 7.902 -1.054 1 93.31 102 SER A C 1
ATOM 837 O O . SER A 1 102 ? -3.203 6.91 -0.776 1 93.31 102 SER A O 1
ATOM 839 N N . ILE A 1 103 ? -2.238 8.859 -0.253 1 95.56 103 ILE A N 1
ATOM 840 C CA . ILE A 1 103 ? -2.904 8.898 1.044 1 95.56 103 ILE A CA 1
ATOM 841 C C . ILE A 1 103 ? -4.309 9.477 0.886 1 95.56 103 ILE A C 1
ATOM 843 O O . ILE A 1 103 ? -4.469 10.625 0.47 1 95.56 103 ILE A O 1
ATOM 847 N N . GLY A 1 104 ? -5.301 8.727 1.356 1 95.25 104 GLY A N 1
ATOM 848 C CA . GLY A 1 104 ? -6.668 9.141 1.096 1 95.25 104 GLY A CA 1
ATOM 849 C C . GLY A 1 104 ? -7.324 9.82 2.283 1 95.25 104 GLY A C 1
ATOM 850 O O . GLY A 1 104 ? -8.25 10.617 2.117 1 95.25 104 GLY A O 1
ATOM 851 N N . GLU A 1 105 ? -6.816 9.43 3.422 1 96.81 105 GLU A N 1
ATOM 852 C CA . GLU A 1 105 ? -7.469 9.922 4.633 1 96.81 105 GLU A CA 1
ATOM 853 C C . GLU A 1 105 ? -6.461 10.102 5.766 1 96.81 105 GLU A C 1
ATOM 855 O O . GLU A 1 105 ? -5.512 9.328 5.887 1 96.81 105 GLU A O 1
ATOM 860 N N . VAL A 1 106 ? -6.707 11.156 6.562 1 97.5 106 VAL A N 1
ATOM 861 C CA . VAL A 1 106 ? -5.965 11.414 7.797 1 97.5 106 VAL A CA 1
ATOM 862 C C . VAL A 1 106 ? -6.941 11.609 8.953 1 97.5 106 VAL A C 1
ATOM 864 O O . VAL A 1 106 ? -7.898 12.383 8.844 1 97.5 106 VAL A O 1
ATOM 867 N N . THR A 1 107 ? -6.699 10.906 10.047 1 97.5 107 THR A N 1
ATOM 868 C CA . THR A 1 107 ? -7.559 11.047 11.219 1 97.5 107 THR A CA 1
ATOM 869 C C . THR A 1 107 ? -6.727 11.211 12.484 1 97.5 107 THR A C 1
ATOM 871 O O . THR A 1 107 ? -5.711 10.539 12.664 1 97.5 107 THR A O 1
ATOM 874 N N . SER A 1 108 ? -7.168 12.086 13.32 1 97.81 108 SER A N 1
ATOM 875 C CA . SER A 1 108 ? -6.551 12.281 14.625 1 97.81 108 SER A CA 1
ATOM 876 C C . SER A 1 108 ? -7.559 12.07 15.75 1 97.81 108 SER A C 1
ATOM 878 O O . SER A 1 108 ? -8.703 12.523 15.656 1 97.81 108 SER A O 1
ATOM 880 N N . ASP A 1 109 ? -7.137 11.414 16.812 1 94.69 109 ASP A N 1
ATOM 881 C CA . ASP A 1 109 ? -7.969 11.32 18 1 94.69 109 ASP A CA 1
ATOM 882 C C . ASP A 1 109 ? -7.406 12.172 19.125 1 94.69 109 ASP A C 1
ATOM 884 O O . ASP A 1 109 ? -7.82 12.039 20.281 1 94.69 109 ASP A O 1
ATOM 888 N N . GLY A 1 110 ? -6.465 13.031 18.781 1 93.5 110 GLY A N 1
ATOM 889 C CA . GLY A 1 110 ? -5.836 13.906 19.766 1 93.5 110 GLY A CA 1
ATOM 890 C C . GLY A 1 110 ? -4.547 13.336 20.328 1 93.5 110 GLY A C 1
ATOM 891 O O . GLY A 1 110 ? -3.709 14.086 20.844 1 93.5 110 GLY A O 1
ATOM 892 N N . GLN A 1 111 ? -4.398 12.047 20.234 1 95.44 111 GLN A N 1
ATOM 893 C CA . GLN A 1 111 ? -3.188 11.391 20.703 1 95.44 111 GLN A CA 1
ATOM 894 C C . GLN A 1 111 ? -2.395 10.789 19.547 1 95.44 111 GLN A C 1
ATOM 896 O O . GLN A 1 111 ? -1.174 10.945 19.484 1 95.44 111 GLN A O 1
ATOM 901 N N . GLU A 1 112 ? -3.158 10.211 18.688 1 96.06 112 GLU A N 1
ATOM 902 C CA . GLU A 1 112 ? -2.525 9.57 17.547 1 96.06 112 GLU A CA 1
ATOM 903 C C . GLU A 1 112 ? -3.066 10.125 16.234 1 96.06 112 GLU A C 1
ATOM 905 O O . GLU A 1 112 ? -4.215 10.562 16.156 1 96.06 112 GLU A O 1
ATOM 910 N N . LEU A 1 113 ? -2.105 10.133 15.273 1 96.06 113 LEU A N 1
ATOM 911 C CA . LEU A 1 113 ? -2.43 10.477 13.891 1 96.06 113 LEU A CA 1
ATOM 912 C C . LEU A 1 113 ? -2.375 9.242 12.992 1 96.06 113 LEU A C 1
ATOM 914 O O . LEU A 1 113 ? -1.352 8.555 12.938 1 96.06 113 LEU A O 1
ATOM 918 N N . GLU A 1 114 ? -3.51 8.953 12.375 1 95.38 114 GLU A N 1
ATOM 919 C CA . GLU A 1 114 ? -3.562 7.812 11.469 1 95.38 114 GLU A CA 1
ATOM 920 C C . GLU A 1 114 ? -3.629 8.266 10.008 1 95.38 114 GLU A C 1
ATOM 922 O O . GLU A 1 114 ? -4.5 9.055 9.641 1 95.38 114 GLU A O 1
ATOM 927 N N . LEU A 1 115 ? -2.697 7.832 9.227 1 95.75 115 LEU A N 1
ATOM 928 C CA . LEU A 1 115 ? -2.727 7.996 7.781 1 95.75 115 LEU A CA 1
ATOM 929 C C . LEU A 1 115 ? -3.107 6.688 7.094 1 95.75 115 LEU A C 1
ATOM 931 O O . LEU A 1 115 ? -2.58 5.625 7.434 1 95.75 115 LEU A O 1
ATOM 935 N N . SER A 1 116 ? -4.023 6.805 6.137 1 93.69 116 SER A N 1
ATOM 936 C CA . SER A 1 116 ? -4.516 5.578 5.52 1 93.69 116 SER A CA 1
ATOM 937 C C . SER A 1 116 ? -4.402 5.645 3.998 1 93.69 116 SER A C 1
ATOM 939 O O . SER A 1 116 ? -4.652 6.691 3.396 1 93.69 116 SER A O 1
ATOM 941 N N . VAL A 1 117 ? -4.031 4.543 3.5 1 91 117 VAL A N 1
ATOM 942 C CA . VAL A 1 117 ? -4.043 4.289 2.064 1 91 117 VAL A CA 1
ATOM 943 C C . VAL A 1 117 ? -5.133 3.273 1.729 1 91 117 VAL A C 1
ATOM 945 O O . VAL A 1 117 ? -5.32 2.293 2.455 1 91 117 VAL A O 1
ATOM 948 N N . GLY A 1 118 ? -5.938 3.625 0.653 1 84.06 118 GLY A N 1
ATOM 949 C CA . GLY A 1 118 ? -6.969 2.682 0.249 1 84.06 118 GLY A CA 1
ATOM 950 C C . GLY A 1 118 ? -6.406 1.367 -0.261 1 84.06 118 GLY A C 1
ATOM 951 O O . GLY A 1 118 ? -5.195 1.139 -0.202 1 84.06 118 GLY A O 1
ATOM 952 N N . ALA A 1 119 ? -7.367 0.542 -0.56 1 86.62 119 ALA A N 1
ATOM 953 C CA . ALA A 1 119 ? -6.965 -0.731 -1.152 1 86.62 119 ALA A CA 1
ATOM 954 C C . ALA A 1 119 ? -6.242 -0.516 -2.48 1 86.62 119 ALA A C 1
ATOM 956 O O . ALA A 1 119 ? -6.531 0.445 -3.199 1 86.62 119 ALA A O 1
ATOM 957 N N . ALA A 1 120 ? -5.172 -1.252 -2.639 1 86.94 120 ALA A N 1
ATOM 958 C CA . ALA A 1 120 ? -4.438 -1.173 -3.9 1 86.94 120 ALA A CA 1
ATOM 959 C C . ALA A 1 120 ? -4.453 -2.514 -4.629 1 86.94 120 ALA A C 1
ATOM 961 O O . ALA A 1 120 ? -4.527 -3.57 -3.996 1 86.94 120 ALA A O 1
ATOM 962 N N . SER A 1 121 ? -4.551 -2.404 -5.891 1 89.38 121 SER A N 1
ATOM 963 C CA . SER A 1 121 ? -4.531 -3.607 -6.715 1 89.38 121 SER A CA 1
ATOM 964 C C . SER A 1 121 ? -3.732 -3.385 -7.996 1 89.38 121 SER A C 1
ATOM 966 O O . SER A 1 121 ? -3.598 -2.252 -8.461 1 89.38 121 SER A O 1
ATOM 968 N N . GLU A 1 122 ? -3.146 -4.445 -8.469 1 91.44 122 GLU A N 1
ATOM 969 C CA . GLU A 1 122 ? -2.439 -4.445 -9.742 1 91.44 122 GLU A CA 1
ATOM 970 C C . GLU A 1 122 ? -2.918 -5.586 -10.641 1 91.44 122 GLU A C 1
ATOM 972 O O . GLU A 1 122 ? -3.244 -6.672 -10.148 1 91.44 122 GLU A O 1
ATOM 977 N N . GLU A 1 123 ? -2.941 -5.258 -11.891 1 93.81 123 GLU A N 1
ATOM 978 C CA . GLU A 1 123 ? -3.379 -6.254 -12.867 1 93.81 123 GLU A CA 1
ATOM 979 C C . GLU A 1 123 ? -2.24 -6.641 -13.805 1 93.81 123 GLU A C 1
ATOM 981 O O . GLU A 1 123 ? -1.466 -5.785 -14.234 1 93.81 123 GLU A O 1
ATOM 986 N N . PHE A 1 124 ? -2.205 -7.957 -14.062 1 94.12 124 PHE A N 1
ATOM 987 C CA . PHE A 1 124 ? -1.253 -8.516 -15.016 1 94.12 124 PHE A CA 1
ATOM 988 C C . PHE A 1 124 ? -1.964 -9.391 -16.031 1 94.12 124 PHE A C 1
ATOM 990 O O . PHE A 1 124 ? -3.002 -9.984 -15.734 1 94.12 124 PHE A O 1
ATOM 997 N N . SER A 1 125 ? -1.385 -9.391 -17.188 1 94.5 125 SER A N 1
ATOM 998 C CA . SER A 1 125 ? -1.857 -10.422 -18.109 1 94.5 125 SER A CA 1
ATOM 999 C C . SER A 1 125 ? -1.609 -11.812 -17.547 1 94.5 125 SER A C 1
ATOM 1001 O O . SER A 1 125 ? -0.526 -12.102 -17.031 1 94.5 125 SER A O 1
ATOM 1003 N N . VAL A 1 126 ? -2.578 -12.68 -17.766 1 95.25 126 VAL A N 1
ATOM 1004 C CA . VAL A 1 126 ? -2.436 -14.047 -17.266 1 95.25 126 VAL A CA 1
ATOM 1005 C C . VAL A 1 126 ? -1.265 -14.727 -17.984 1 95.25 126 VAL A C 1
ATOM 1007 O O . VAL A 1 126 ? -0.579 -15.562 -17.391 1 95.25 126 VAL A O 1
ATOM 1010 N N . HIS A 1 127 ? -0.936 -14.312 -19.094 1 93.31 127 HIS A N 1
ATOM 1011 C CA . HIS A 1 127 ? 0.105 -14.953 -19.891 1 93.31 127 HIS A CA 1
ATOM 1012 C C . HIS A 1 127 ? 1.489 -14.672 -19.328 1 93.31 127 HIS A C 1
ATOM 1014 O O . HIS A 1 127 ? 2.436 -15.422 -19.578 1 93.31 127 HIS A O 1
ATOM 1020 N N . HIS A 1 128 ? 1.516 -13.594 -18.531 1 92.62 128 HIS A N 1
ATOM 1021 C CA . HIS A 1 128 ? 2.756 -13.312 -17.812 1 92.62 128 HIS A CA 1
ATOM 1022 C C . HIS A 1 128 ? 3.096 -14.438 -16.844 1 92.62 128 HIS A C 1
ATOM 1024 O O . HIS A 1 128 ? 4.262 -14.625 -16.484 1 92.62 128 HIS A O 1
ATOM 1030 N N . PHE A 1 129 ? 2.066 -15.195 -16.562 1 95.88 129 PHE A N 1
ATOM 1031 C CA . PHE A 1 129 ? 2.219 -16.203 -15.531 1 95.88 129 PHE A CA 1
ATOM 1032 C C . PHE A 1 129 ? 2.078 -17.609 -16.125 1 95.88 129 PHE A C 1
ATOM 1034 O O . PHE A 1 129 ? 1.811 -18.562 -15.391 1 95.88 129 PHE A O 1
ATOM 1041 N N . ASP A 1 130 ? 2.322 -17.75 -17.391 1 94.38 130 ASP A N 1
ATOM 1042 C CA . ASP A 1 130 ? 2.256 -19.062 -18.047 1 94.38 130 ASP A CA 1
ATOM 1043 C C . ASP A 1 130 ? 3.377 -19.969 -17.562 1 94.38 130 ASP A C 1
ATOM 1045 O O . ASP A 1 130 ? 3.229 -21.188 -17.562 1 94.38 130 ASP A O 1
ATOM 1049 N N . ARG A 1 131 ? 4.383 -19.297 -17.25 1 94.62 131 ARG A N 1
ATOM 1050 C CA . ARG A 1 131 ? 5.5 -20.016 -16.641 1 94.62 131 ARG A CA 1
ATOM 1051 C C . ARG A 1 131 ? 5.738 -19.578 -15.211 1 94.62 131 ARG A C 1
ATOM 1053 O O . ARG A 1 131 ? 5.418 -18.438 -14.844 1 94.62 131 ARG A O 1
ATOM 1060 N N . SER A 1 132 ? 6.281 -20.5 -14.461 1 97 132 SER A N 1
ATOM 1061 C CA . SER A 1 132 ? 6.598 -20.188 -13.078 1 97 132 SER A CA 1
ATOM 1062 C C . SER A 1 132 ? 7.879 -19.359 -12.969 1 97 132 SER A C 1
ATOM 1064 O O . SER A 1 132 ? 8.883 -19.672 -13.617 1 97 132 SER A O 1
ATOM 1066 N N . PRO A 1 133 ? 7.863 -18.312 -12.188 1 96.88 133 PRO A N 1
ATOM 1067 C CA . PRO A 1 133 ? 9.102 -17.562 -11.961 1 96.88 133 PRO A CA 1
ATOM 1068 C C . PRO A 1 133 ? 10.109 -18.328 -11.109 1 96.88 133 PRO A C 1
ATOM 1070 O O . PRO A 1 133 ? 9.727 -19.266 -10.391 1 96.88 133 PRO A O 1
ATOM 1073 N N . GLN A 1 134 ? 11.336 -18 -11.242 1 96.25 134 GLN A N 1
ATOM 1074 C CA . GLN A 1 134 ? 12.383 -18.562 -10.398 1 96.25 134 GLN A CA 1
ATOM 1075 C C . GLN A 1 134 ? 12.805 -17.562 -9.312 1 96.25 134 GLN A C 1
ATOM 1077 O O . GLN A 1 134 ? 12.773 -16.359 -9.531 1 96.25 134 GLN A O 1
ATOM 1082 N N . CYS A 1 135 ? 13.18 -18.141 -8.203 1 96.94 135 CYS A N 1
ATOM 1083 C CA . CYS A 1 135 ? 13.688 -17.266 -7.152 1 96.94 135 CYS A CA 1
ATOM 1084 C C . CYS A 1 135 ? 14.906 -16.484 -7.629 1 96.94 135 CYS A C 1
ATOM 1086 O O . CYS A 1 135 ? 15.766 -17.031 -8.32 1 96.94 135 CYS A O 1
ATOM 1088 N N . GLY A 1 136 ? 14.961 -15.211 -7.258 1 94.62 136 GLY A N 1
ATOM 1089 C CA . GLY A 1 136 ? 16.062 -14.359 -7.648 1 94.62 136 GLY A CA 1
ATOM 1090 C C . GLY A 1 136 ? 15.797 -13.562 -8.906 1 94.62 136 GLY A C 1
ATOM 1091 O O . GLY A 1 136 ? 15.633 -12.344 -8.852 1 94.62 136 GLY A O 1
ATOM 1092 N N . CYS A 1 137 ? 15.562 -14.305 -10.039 1 94.19 137 CYS A N 1
ATOM 1093 C CA . CYS A 1 137 ? 15.484 -13.594 -11.312 1 94.19 137 CYS A CA 1
ATOM 1094 C C . CYS A 1 137 ? 14.055 -13.547 -11.828 1 94.19 137 CYS A C 1
ATOM 1096 O O . CYS A 1 137 ? 13.766 -12.875 -12.812 1 94.19 137 CYS A O 1
ATOM 1098 N N . GLY A 1 138 ? 13.227 -14.227 -11.188 1 94.81 138 GLY A N 1
ATOM 1099 C CA . GLY A 1 138 ? 11.82 -14.172 -11.562 1 94.81 138 GLY A CA 1
ATOM 1100 C C . GLY A 1 138 ? 11.555 -14.727 -12.945 1 94.81 138 GLY A C 1
ATOM 1101 O O . GLY A 1 138 ? 11.969 -15.836 -13.273 1 94.81 138 GLY A O 1
ATOM 1102 N N . PHE A 1 139 ? 10.922 -13.922 -13.773 1 93.31 139 PHE A N 1
ATOM 1103 C CA . PHE A 1 139 ? 10.508 -14.336 -15.109 1 93.31 139 PHE A CA 1
ATOM 1104 C C . PHE A 1 139 ? 11.602 -14.039 -16.125 1 93.31 139 PHE A C 1
ATOM 1106 O O . PHE A 1 139 ? 11.461 -14.352 -17.312 1 93.31 139 PHE A O 1
ATOM 1113 N N . TYR A 1 140 ? 12.656 -13.469 -15.664 1 84.31 140 TYR A N 1
ATOM 1114 C CA . TYR A 1 140 ? 13.719 -13.047 -16.562 1 84.31 140 TYR A CA 1
ATOM 1115 C C . TYR A 1 140 ? 14.859 -14.055 -16.578 1 84.31 140 TYR A C 1
ATOM 1117 O O . TYR A 1 140 ? 15.914 -13.797 -17.172 1 84.31 140 TYR A O 1
ATOM 1125 N N . CYS A 1 141 ? 14.57 -14.992 -15.82 1 82.88 141 CYS A N 1
ATOM 1126 C CA . CYS A 1 141 ? 15.633 -15.992 -15.797 1 82.88 141 CYS A CA 1
ATOM 1127 C C . CYS A 1 141 ? 15.773 -16.656 -17.156 1 82.88 141 CYS A C 1
ATOM 1129 O O . CYS A 1 141 ? 14.781 -16.875 -17.859 1 82.88 141 CYS A O 1
ATOM 1131 N N . ARG A 1 142 ? 17.078 -16.531 -17.75 1 68.38 142 ARG A N 1
ATOM 1132 C CA . ARG A 1 142 ? 17.391 -17.125 -19.047 1 68.38 142 ARG A CA 1
ATOM 1133 C C . ARG A 1 142 ? 16.953 -18.578 -19.094 1 68.38 142 ARG A C 1
ATOM 1135 O O . ARG A 1 142 ? 17.094 -19.312 -18.109 1 68.38 142 ARG A O 1
ATOM 1142 N N . GLU A 1 143 ? 15.836 -18.891 -19.859 1 57.97 143 GLU A N 1
ATOM 1143 C CA . GLU A 1 143 ? 15.672 -20.312 -20.125 1 57.97 143 GLU A CA 1
ATOM 1144 C C . GLU A 1 143 ? 17 -20.953 -20.531 1 57.97 143 GLU A C 1
ATOM 1146 O O . GLU A 1 143 ? 17.656 -20.484 -21.469 1 57.97 143 GLU A O 1
ATOM 1151 N N . LEU A 1 144 ? 17.797 -21.109 -19.594 1 47.16 144 LEU A N 1
ATOM 1152 C CA . LEU A 1 144 ? 18.938 -21.891 -20.078 1 47.16 144 LEU A CA 1
ATOM 1153 C C . LEU A 1 144 ? 18.469 -23.047 -20.953 1 47.16 144 LEU A C 1
ATOM 1155 O O . LEU A 1 144 ? 17.844 -23.984 -20.453 1 47.16 144 LEU A O 1
ATOM 1159 N N . LYS A 1 145 ? 17.844 -22.812 -22.125 1 47.47 145 LYS A N 1
ATOM 1160 C CA . LYS A 1 145 ? 17.781 -23.922 -23.078 1 47.47 145 LYS A CA 1
ATOM 1161 C C . LYS A 1 145 ? 19.156 -24.594 -23.219 1 47.47 145 LYS A C 1
ATOM 1163 O O . LYS A 1 145 ? 20.125 -23.953 -23.609 1 47.47 145 LYS A O 1
ATOM 1168 N N . PHE A 1 146 ? 19.484 -25.453 -22.359 1 38.62 146 PHE A N 1
ATOM 1169 C CA . PHE A 1 146 ? 20.562 -26.359 -22.766 1 38.62 146 PHE A CA 1
ATOM 1170 C C . PHE A 1 146 ? 20.297 -26.906 -24.156 1 38.62 146 PHE A C 1
ATOM 1172 O O . PHE A 1 146 ? 19.297 -27.578 -24.391 1 38.62 146 PHE A O 1
ATOM 1179 N N . SER A 1 147 ? 20.422 -26.109 -25.172 1 37.34 147 SER A N 1
ATOM 1180 C CA . SER A 1 147 ? 20.703 -26.797 -26.438 1 37.34 147 SER A CA 1
ATOM 1181 C C . SER A 1 147 ? 21.703 -27.922 -26.234 1 37.34 147 SER A C 1
ATOM 1183 O O . SER A 1 147 ? 22.859 -27.672 -25.906 1 37.34 147 SER A O 1
ATOM 1185 N N . PHE A 1 148 ? 21.234 -29.078 -25.594 1 32.53 148 PHE A N 1
ATOM 1186 C CA . PHE A 1 148 ? 22 -30.266 -25.953 1 32.53 148 PHE A CA 1
ATOM 1187 C C . PHE A 1 148 ? 21.797 -30.609 -27.422 1 32.53 148 PHE A C 1
ATOM 1189 O O . PHE A 1 148 ? 20.734 -30.344 -27.984 1 32.53 148 PHE A O 1
ATOM 1196 N N . MET B 1 1 ? -24.875 88.188 18.844 1 39.5 1 MET B N 1
ATOM 1197 C CA . MET B 1 1 ? -24.453 87 19.547 1 39.5 1 MET B CA 1
ATOM 1198 C C . MET B 1 1 ? -24.5 85.812 18.609 1 39.5 1 MET B C 1
ATOM 1200 O O . MET B 1 1 ? -25.578 85.312 18.234 1 39.5 1 MET B O 1
ATOM 1204 N N . SER B 1 2 ? -23.453 85.625 17.672 1 48.25 2 SER B N 1
ATOM 1205 C CA . SER B 1 2 ? -23.25 84.562 16.672 1 48.25 2 SER B CA 1
ATOM 1206 C C . SER B 1 2 ? -22.938 83.25 17.328 1 48.25 2 SER B C 1
ATOM 1208 O O . SER B 1 2 ? -22.031 83.125 18.156 1 48.25 2 SER B O 1
ATOM 1210 N N . ILE B 1 3 ? -23.938 82.375 17.5 1 51.69 3 ILE B N 1
ATOM 1211 C CA . ILE B 1 3 ? -23.812 81 18 1 51.69 3 ILE B CA 1
ATOM 1212 C C . ILE B 1 3 ? -22.969 80.188 17.031 1 51.69 3 ILE B C 1
ATOM 1214 O O . ILE B 1 3 ? -23.328 80 15.875 1 51.69 3 ILE B O 1
ATOM 1218 N N . PHE B 1 4 ? -21.672 80.188 17.234 1 49.97 4 PHE B N 1
ATOM 1219 C CA . PHE B 1 4 ? -20.766 79.25 16.547 1 49.97 4 PHE B CA 1
ATOM 1220 C C . PHE B 1 4 ? -21.125 77.812 16.844 1 49.97 4 PHE B C 1
ATOM 1222 O O . PHE B 1 4 ? -21.078 77.375 17.984 1 49.97 4 PHE B O 1
ATOM 1229 N N . PHE B 1 5 ? -21.984 77.188 16.031 1 47.81 5 PHE B N 1
ATOM 1230 C CA . PHE B 1 5 ? -22.312 75.812 16.078 1 47.81 5 PHE B CA 1
ATOM 1231 C C . PHE B 1 5 ? -21.062 74.938 15.844 1 47.81 5 PHE B C 1
ATOM 1233 O O . PHE B 1 5 ? -20.484 75 14.75 1 47.81 5 PHE B O 1
ATOM 1240 N N . LEU B 1 6 ? -20.281 74.625 16.906 1 47.5 6 LEU B N 1
ATOM 1241 C CA . LEU B 1 6 ? -19.203 73.688 16.859 1 47.5 6 LEU B CA 1
ATOM 1242 C C . LEU B 1 6 ? -19.719 72.312 16.438 1 47.5 6 LEU B C 1
ATOM 1244 O O . LEU B 1 6 ? -20.516 71.688 17.156 1 47.5 6 LEU B O 1
ATOM 1248 N N . SER B 1 7 ? -19.734 72 15.172 1 49 7 SER B N 1
ATOM 1249 C CA . SER B 1 7 ? -20.078 70.688 14.656 1 49 7 SER B CA 1
ATOM 1250 C C . SER B 1 7 ? -19.047 69.625 15.086 1 49 7 SER B C 1
ATOM 1252 O O . SER B 1 7 ? -17.859 69.812 14.836 1 49 7 SER B O 1
ATOM 1254 N N . LEU B 1 8 ? -19.328 68.938 16.156 1 45.59 8 LEU B N 1
ATOM 1255 C CA . LEU B 1 8 ? -18.562 67.812 16.594 1 45.59 8 LEU B CA 1
ATOM 1256 C C . LEU B 1 8 ? -18.531 66.688 15.516 1 45.59 8 LEU B C 1
ATOM 1258 O O . LEU B 1 8 ? -19.562 66.125 15.203 1 45.59 8 LEU B O 1
ATOM 1262 N N . PHE B 1 9 ? -17.547 66.812 14.625 1 41.69 9 PHE B N 1
ATOM 1263 C CA . PHE B 1 9 ? -17.297 65.688 13.672 1 41.69 9 PHE B CA 1
ATOM 1264 C C . PHE B 1 9 ? -16.906 64.438 14.391 1 41.69 9 PHE B C 1
ATOM 1266 O O . PHE B 1 9 ? -15.859 64.375 15.047 1 41.69 9 PHE B O 1
ATOM 1273 N N . LEU B 1 10 ? -17.859 63.594 14.789 1 41.38 10 LEU B N 1
ATOM 1274 C CA . LEU B 1 10 ? -17.578 62.219 15.258 1 41.38 10 LEU B CA 1
ATOM 1275 C C . LEU B 1 10 ? -16.812 61.438 14.211 1 41.38 10 LEU B C 1
ATOM 1277 O O . LEU B 1 10 ? -17.344 61.156 13.133 1 41.38 10 LEU B O 1
ATOM 1281 N N . PHE B 1 11 ? -15.453 61.5 14.234 1 42.66 11 PHE B N 1
ATOM 1282 C CA . PHE B 1 11 ? -14.609 60.594 13.477 1 42.66 11 PHE B CA 1
ATOM 1283 C C . PHE B 1 11 ? -14.875 59.156 13.883 1 42.66 11 PHE B C 1
ATOM 1285 O O . PHE B 1 11 ? -14.57 58.75 15.008 1 42.66 11 PHE B O 1
ATOM 1292 N N . ALA B 1 12 ? -15.867 58.438 13.297 1 42.59 12 ALA B N 1
ATOM 1293 C CA . ALA B 1 12 ? -16.016 57 13.43 1 42.59 12 ALA B CA 1
ATOM 1294 C C . ALA B 1 12 ? -14.742 56.281 13.008 1 42.59 12 ALA B C 1
ATOM 1296 O O . ALA B 1 12 ? -14.352 56.312 11.836 1 42.59 12 ALA B O 1
ATOM 1297 N N . THR B 1 13 ? -13.758 56.094 13.828 1 42.84 13 THR B N 1
ATOM 1298 C CA . THR B 1 13 ? -12.672 55.156 13.586 1 42.84 13 THR B CA 1
ATOM 1299 C C . THR B 1 13 ? -13.227 53.781 13.297 1 42.84 13 THR B C 1
ATOM 1301 O O . THR B 1 13 ? -13.992 53.219 14.094 1 42.84 13 THR B O 1
ATOM 1304 N N . SER B 1 14 ? -13.531 53.406 12.023 1 42.28 14 SER B N 1
ATOM 1305 C CA . SER B 1 14 ? -13.766 52 11.664 1 42.28 14 SER B CA 1
ATOM 1306 C C . SER B 1 14 ? -12.68 51.094 12.234 1 42.28 14 SER B C 1
ATOM 1308 O O . SER B 1 14 ? -11.492 51.312 11.961 1 42.28 14 SER B O 1
ATOM 1310 N N . LEU B 1 15 ? -12.867 50.562 13.398 1 40.12 15 LEU B N 1
ATOM 1311 C CA . LEU B 1 15 ? -12.047 49.406 13.773 1 40.12 15 LEU B CA 1
ATOM 1312 C C . LEU B 1 15 ? -11.93 48.438 12.617 1 40.12 15 LEU B C 1
ATOM 1314 O O . LEU B 1 15 ? -12.93 47.844 12.188 1 40.12 15 LEU B O 1
ATOM 1318 N N . TYR B 1 16 ? -11.094 48.688 11.617 1 38.31 16 TYR B N 1
ATOM 1319 C CA . TYR B 1 16 ? -10.688 47.562 10.805 1 38.31 16 TYR B CA 1
ATOM 1320 C C . TYR B 1 16 ? -10.367 46.344 11.688 1 38.31 16 TYR B C 1
ATOM 1322 O O . TYR B 1 16 ? -9.461 46.406 12.523 1 38.31 16 TYR B O 1
ATOM 1330 N N . VAL B 1 17 ? -11.367 45.719 12.266 1 42.12 17 VAL B N 1
ATOM 1331 C CA . VAL B 1 17 ? -11.008 44.406 12.727 1 42.12 17 VAL B CA 1
ATOM 1332 C C . VAL B 1 17 ? -10.086 43.719 11.703 1 42.12 17 VAL B C 1
ATOM 1334 O O . VAL B 1 17 ? -10.469 43.531 10.547 1 42.12 17 VAL B O 1
ATOM 1337 N N . SER B 1 18 ? -8.859 44.062 11.68 1 38.78 18 SER B N 1
ATOM 1338 C CA . SER B 1 18 ? -7.957 43.188 10.93 1 38.78 18 SER B CA 1
ATOM 1339 C C . SER B 1 18 ? -8.383 41.75 11.023 1 38.78 18 SER B C 1
ATOM 1341 O O . SER B 1 18 ? -8.414 41.156 12.109 1 38.78 18 SER B O 1
ATOM 1343 N N . CYS B 1 19 ? -9.453 41.281 10.531 1 43.84 19 CYS B N 1
ATOM 1344 C CA . CYS B 1 19 ? -9.711 39.844 10.375 1 43.84 19 CYS B CA 1
ATOM 1345 C C . CYS B 1 19 ? -8.414 39.062 10.25 1 43.84 19 CYS B C 1
ATOM 1347 O O . CYS B 1 19 ? -7.707 39.188 9.25 1 43.84 19 CYS B O 1
ATOM 1349 N N . THR B 1 20 ? -7.379 39.094 11.078 1 52.12 20 THR B N 1
ATOM 1350 C CA . THR B 1 20 ? -6.07 38.469 11.141 1 52.12 20 THR B CA 1
ATOM 1351 C C . THR B 1 20 ? -6.105 37.094 10.445 1 52.12 20 THR B C 1
ATOM 1353 O O . THR B 1 20 ? -6.852 36.219 10.859 1 52.12 20 THR B O 1
ATOM 1356 N N . ASN B 1 21 ? -5.977 37 9.133 1 75.31 21 ASN B N 1
ATOM 1357 C CA . ASN B 1 21 ? -6.125 35.906 8.203 1 75.31 21 ASN B CA 1
ATOM 1358 C C . ASN B 1 21 ? -5.355 34.656 8.688 1 75.31 21 ASN B C 1
ATOM 1360 O O . ASN B 1 21 ? -4.141 34.719 8.883 1 75.31 21 ASN B O 1
ATOM 1364 N N . LEU B 1 22 ? -5.941 33.812 9.477 1 92.5 22 LEU B N 1
ATOM 1365 C CA . LEU B 1 22 ? -5.363 32.562 9.953 1 92.5 22 LEU B CA 1
ATOM 1366 C C . LEU B 1 22 ? -4.527 31.906 8.859 1 92.5 22 LEU B C 1
ATOM 1368 O O . LEU B 1 22 ? -4.895 31.938 7.688 1 92.5 22 LEU B O 1
ATOM 1372 N N . THR B 1 23 ? -3.289 31.531 9.289 1 96.06 23 THR B N 1
ATOM 1373 C CA . THR B 1 23 ? -2.498 30.734 8.359 1 96.06 23 THR B CA 1
ATOM 1374 C C . THR B 1 23 ? -3.104 29.344 8.188 1 96.06 23 THR B C 1
ATOM 1376 O O . THR B 1 23 ? -3.957 28.938 8.977 1 96.06 23 THR B O 1
ATOM 1379 N N . ALA B 1 24 ? -2.646 28.688 7.207 1 97.56 24 ALA B N 1
ATOM 1380 C CA . ALA B 1 24 ? -3.088 27.312 7.012 1 97.56 24 ALA B CA 1
ATOM 1381 C C . ALA B 1 24 ? -2.762 26.453 8.227 1 97.56 24 ALA B C 1
ATOM 1383 O O . ALA B 1 24 ? -3.545 25.578 8.609 1 97.56 24 ALA B O 1
ATOM 1384 N N . TYR B 1 25 ? -1.664 26.703 8.867 1 98 25 TYR B N 1
ATOM 1385 C CA . TYR B 1 25 ? -1.208 25.938 10.031 1 98 25 TYR B CA 1
ATOM 1386 C C . TYR B 1 25 ? -2.125 26.188 11.227 1 98 25 TYR B C 1
ATOM 1388 O O . TYR B 1 25 ? -2.449 25.25 11.961 1 98 25 TYR B O 1
ATOM 1396 N N . ASP B 1 26 ? -2.527 27.406 11.352 1 96.88 26 ASP B N 1
ATOM 1397 C CA . ASP B 1 26 ? -3.479 27.734 12.406 1 96.88 26 ASP B CA 1
ATOM 1398 C C . ASP B 1 26 ? -4.816 27.047 12.18 1 96.88 26 ASP B C 1
ATOM 1400 O O . ASP B 1 26 ? -5.422 26.516 13.117 1 96.88 26 ASP B O 1
ATOM 1404 N N . VAL B 1 27 ? -5.156 27.109 10.977 1 97.12 27 VAL B N 1
ATOM 1405 C CA . VAL B 1 27 ? -6.465 26.562 10.633 1 97.12 27 VAL B CA 1
ATOM 1406 C C . VAL B 1 27 ? -6.484 25.062 10.898 1 97.12 27 VAL B C 1
ATOM 1408 O O . VAL B 1 27 ? -7.441 24.531 11.469 1 97.12 27 VAL B O 1
ATOM 1411 N N . VAL B 1 28 ? -5.477 24.297 10.531 1 97.5 28 VAL B N 1
ATOM 1412 C CA . VAL B 1 28 ? -5.406 22.859 10.75 1 97.5 28 VAL B CA 1
ATOM 1413 C C . VAL B 1 28 ? -5.574 22.547 12.234 1 97.5 28 VAL B C 1
ATOM 1415 O O . VAL B 1 28 ? -6.277 21.609 12.609 1 97.5 28 VAL B O 1
ATOM 1418 N N . GLN B 1 29 ? -5.039 23.375 13.055 1 97.31 29 GLN B N 1
ATOM 1419 C CA . GLN B 1 29 ? -5.133 23.172 14.492 1 97.31 29 GLN B CA 1
ATOM 1420 C C . GLN B 1 29 ? -6.551 23.438 14.992 1 97.31 29 GLN B C 1
ATOM 1422 O O . GLN B 1 29 ? -7.027 22.766 15.906 1 97.31 29 GLN B O 1
ATOM 1427 N N . LYS B 1 30 ? -7.109 24.453 14.438 1 96.31 30 LYS B N 1
ATOM 1428 C CA . LYS B 1 30 ? -8.492 24.75 14.797 1 96.31 30 LYS B CA 1
ATOM 1429 C C . LYS B 1 30 ? -9.398 23.547 14.531 1 96.31 30 LYS B C 1
ATOM 1431 O O . LYS B 1 30 ? -10.406 23.344 15.227 1 96.31 30 LYS B O 1
ATOM 1436 N N . TYR B 1 31 ? -9.016 22.828 13.523 1 97.38 31 TYR B N 1
ATOM 1437 C CA . TYR B 1 31 ? -9.789 21.625 13.195 1 97.38 31 TYR B CA 1
ATOM 1438 C C . TYR B 1 31 ? -9.227 20.406 13.891 1 97.38 31 TYR B C 1
ATOM 1440 O O . TYR B 1 31 ? -9.453 19.266 13.445 1 97.38 31 TYR B O 1
ATOM 1448 N N . LYS B 1 32 ? -8.445 20.516 14.898 1 97.5 32 LYS B N 1
ATOM 1449 C CA . LYS B 1 32 ? -8 19.484 15.828 1 97.5 32 LYS B CA 1
ATOM 1450 C C . LYS B 1 32 ? -6.984 18.547 15.18 1 97.5 32 LYS B C 1
ATOM 1452 O O . LYS B 1 32 ? -6.941 17.359 15.484 1 97.5 32 LYS B O 1
ATOM 1457 N N . LEU B 1 33 ? -6.242 19.031 14.258 1 98.12 33 LEU B N 1
ATOM 1458 C CA . LEU B 1 33 ? -5.105 18.344 13.656 1 98.12 33 LEU B CA 1
ATOM 1459 C C . LEU B 1 33 ? -3.801 19.062 13.977 1 98.12 33 LEU B C 1
ATOM 1461 O O . LEU B 1 33 ? -3.789 20.281 14.164 1 98.12 33 LEU B O 1
ATOM 1465 N N . PRO B 1 34 ? -2.793 18.312 14.078 1 97.69 34 PRO B N 1
ATOM 1466 C CA . PRO B 1 34 ? -1.525 19 14.367 1 97.69 34 PRO B CA 1
ATOM 1467 C C . PRO B 1 34 ? -1 19.797 13.18 1 97.69 34 PRO B C 1
ATOM 1469 O O . PRO B 1 34 ? -1.187 19.391 12.023 1 97.69 34 PRO B O 1
ATOM 1472 N N . ARG B 1 35 ? -0.309 20.859 13.469 1 97.06 35 ARG B N 1
ATOM 1473 C CA . ARG B 1 35 ? 0.177 21.75 12.43 1 97.06 35 ARG B CA 1
ATOM 1474 C C . ARG B 1 35 ? 1.125 21.031 11.477 1 97.06 35 ARG B C 1
ATOM 1476 O O . ARG B 1 35 ? 1.19 21.359 10.289 1 97.06 35 ARG B O 1
ATOM 1483 N N . GLY B 1 36 ? 1.823 19.953 11.953 1 97.38 36 GLY B N 1
ATOM 1484 C CA . GLY B 1 36 ? 2.889 19.266 11.234 1 97.38 36 GLY B CA 1
ATOM 1485 C C . GLY B 1 36 ? 2.379 18.344 10.148 1 97.38 36 GLY B C 1
ATOM 1486 O O . GLY B 1 36 ? 3.168 17.766 9.398 1 97.38 36 GLY B O 1
ATOM 1487 N N . ILE B 1 37 ? 1.069 18.266 9.977 1 98.06 37 ILE B N 1
ATOM 1488 C CA . ILE B 1 37 ? 0.557 17.484 8.852 1 98.06 37 ILE B CA 1
ATOM 1489 C C . ILE B 1 37 ? 0.879 18.219 7.547 1 98.06 37 ILE B C 1
ATOM 1491 O O . ILE B 1 37 ? 0.861 17.609 6.469 1 98.06 37 ILE B O 1
ATOM 1495 N N . LEU B 1 38 ? 1.091 19.531 7.66 1 98.44 38 LEU B N 1
ATOM 1496 C CA . LEU B 1 38 ? 1.545 20.328 6.531 1 98.44 38 LEU B CA 1
ATOM 1497 C C . LEU B 1 38 ? 3.037 20.625 6.641 1 98.44 38 LEU B C 1
ATOM 1499 O O . LEU B 1 38 ? 3.514 21.062 7.688 1 98.44 38 LEU B O 1
ATOM 1503 N N . PRO B 1 39 ? 3.723 20.391 5.582 1 98.06 39 PRO B N 1
ATOM 1504 C CA . PRO B 1 39 ? 5.109 20.859 5.598 1 98.06 39 PRO B CA 1
ATOM 1505 C C . PRO B 1 39 ? 5.219 22.375 5.543 1 98.06 39 PRO B C 1
ATOM 1507 O O . PRO B 1 39 ? 4.242 23.062 5.211 1 98.06 39 PRO B O 1
ATOM 1510 N N . GLU B 1 40 ? 6.383 22.812 5.895 1 97 40 GLU B N 1
ATOM 1511 C CA . GLU B 1 40 ? 6.629 24.25 5.758 1 97 40 GLU B CA 1
ATOM 1512 C C . GLU B 1 40 ? 6.535 24.688 4.301 1 97 40 GLU B C 1
ATOM 1514 O O . GLU B 1 40 ? 6.746 23.875 3.389 1 97 40 GLU B O 1
ATOM 1519 N N . GLY B 1 41 ? 6.098 25.969 4.121 1 97 41 GLY B N 1
ATOM 1520 C CA . GLY B 1 41 ? 6.188 26.531 2.783 1 97 41 GLY B CA 1
ATOM 1521 C C . GLY B 1 41 ? 4.832 26.719 2.127 1 97 41 GLY B C 1
ATOM 1522 O O . GLY B 1 41 ? 4.746 26.938 0.915 1 97 41 GLY B O 1
ATOM 1523 N N . VAL B 1 42 ? 3.805 26.641 2.854 1 97.94 42 VAL B N 1
ATOM 1524 C CA . VAL B 1 42 ? 2.482 26.922 2.303 1 97.94 42 VAL B CA 1
ATOM 1525 C C . VAL B 1 42 ? 2.416 28.375 1.832 1 97.94 42 VAL B C 1
ATOM 1527 O O . VAL B 1 42 ? 2.744 29.297 2.584 1 97.94 42 VAL B O 1
ATOM 1530 N N . ILE B 1 43 ? 1.961 28.562 0.584 1 97.69 43 ILE B N 1
ATOM 1531 C CA . ILE B 1 43 ? 1.913 29.906 0.01 1 97.69 43 ILE B CA 1
ATOM 1532 C C . ILE B 1 43 ? 0.523 30.516 0.212 1 97.69 43 ILE B C 1
ATOM 1534 O O . ILE B 1 43 ? 0.388 31.703 0.455 1 97.69 43 ILE B O 1
ATOM 1538 N N . ASP B 1 44 ? -0.386 29.703 0.063 1 97.56 44 ASP B N 1
ATOM 1539 C CA . ASP B 1 44 ? -1.772 30.156 0.17 1 97.56 44 ASP B CA 1
ATOM 1540 C C . ASP B 1 44 ? -2.709 28.969 0.427 1 97.56 44 ASP B C 1
ATOM 1542 O O . ASP B 1 44 ? -2.291 27.812 0.368 1 97.56 44 ASP B O 1
ATOM 1546 N N . TYR B 1 45 ? -3.912 29.406 0.831 1 98.5 45 TYR B N 1
ATOM 1547 C CA . TYR B 1 45 ? -4.922 28.359 0.975 1 98.5 45 TYR B CA 1
ATOM 1548 C C . TYR B 1 45 ? -6.32 28.938 0.782 1 98.5 45 TYR B C 1
ATOM 1550 O O . TYR B 1 45 ? -6.535 30.141 0.917 1 98.5 45 TYR B O 1
ATOM 1558 N N . ASP B 1 46 ? -7.25 27.984 0.384 1 98.12 46 ASP B N 1
ATOM 1559 C CA . ASP B 1 46 ? -8.688 28.234 0.364 1 98.12 46 ASP B CA 1
ATOM 1560 C C . ASP B 1 46 ? -9.422 27.25 1.27 1 98.12 46 ASP B C 1
ATOM 1562 O O . ASP B 1 46 ? -9.047 26.078 1.362 1 98.12 46 ASP B O 1
ATOM 1566 N N . LEU B 1 47 ? -10.445 27.844 1.935 1 97.88 47 LEU B N 1
ATOM 1567 C CA . LEU B 1 47 ? -11.273 26.984 2.773 1 97.88 47 LEU B CA 1
ATOM 1568 C C . LEU B 1 47 ? -12.734 27.406 2.709 1 97.88 47 LEU B C 1
ATOM 1570 O O . LEU B 1 47 ? -13.055 28.578 2.918 1 97.88 47 LEU B O 1
ATOM 1574 N N . ASN B 1 48 ? -13.523 26.484 2.322 1 97.94 48 ASN B N 1
ATOM 1575 C CA . ASN B 1 48 ? -14.969 26.656 2.48 1 97.94 48 ASN B CA 1
ATOM 1576 C C . ASN B 1 48 ? -15.438 26.234 3.865 1 97.94 48 ASN B C 1
ATOM 1578 O O . ASN B 1 48 ? -15.523 25.031 4.148 1 97.94 48 ASN B O 1
ATOM 1582 N N . HIS B 1 49 ? -15.797 27.141 4.637 1 94.75 49 HIS B N 1
ATOM 1583 C CA . HIS B 1 49 ? -16.078 26.859 6.039 1 94.75 49 HIS B CA 1
ATOM 1584 C C . HIS B 1 49 ? -17.391 26.094 6.195 1 94.75 49 HIS B C 1
ATOM 1586 O O . HIS B 1 49 ? -17.609 25.453 7.219 1 94.75 49 HIS B O 1
ATOM 1592 N N . LYS B 1 50 ? -18.203 26.141 5.238 1 96 50 LYS B N 1
ATOM 1593 C CA . LYS B 1 50 ? -19.5 25.453 5.305 1 96 50 LYS B CA 1
ATOM 1594 C C . LYS B 1 50 ? -19.328 23.953 5.012 1 96 50 LYS B C 1
ATOM 1596 O O . LYS B 1 50 ? -19.906 23.109 5.699 1 96 50 LYS B O 1
ATOM 1601 N N . THR B 1 51 ? -18.469 23.656 4.043 1 97 51 THR B N 1
ATOM 1602 C CA . THR B 1 51 ? -18.359 22.281 3.588 1 97 51 THR B CA 1
ATOM 1603 C C . THR B 1 51 ? -17.078 21.625 4.137 1 97 51 THR B C 1
ATOM 1605 O O . THR B 1 51 ? -16.984 20.406 4.199 1 97 51 THR B O 1
ATOM 1608 N N . GLY B 1 52 ? -16.172 22.438 4.449 1 97.94 52 GLY B N 1
ATOM 1609 C CA . GLY B 1 52 ? -14.883 21.938 4.891 1 97.94 52 GLY B CA 1
ATOM 1610 C C . GLY B 1 52 ? -13.922 21.688 3.744 1 97.94 52 GLY B C 1
ATOM 1611 O O . GLY B 1 52 ? -12.781 21.281 3.965 1 97.94 52 GLY B O 1
ATOM 1612 N N . PHE B 1 53 ? -14.383 21.938 2.473 1 98.69 53 PHE B N 1
ATOM 1613 C CA . PHE B 1 53 ? -13.5 21.75 1.329 1 98.69 53 PHE B CA 1
ATOM 1614 C C . PHE B 1 53 ? -12.336 22.734 1.388 1 98.69 53 PHE B C 1
ATOM 1616 O O . PHE B 1 53 ? -12.531 23.922 1.679 1 98.69 53 PHE B O 1
ATOM 1623 N N . PHE B 1 54 ? -11.102 22.188 1.116 1 98.56 54 PHE B N 1
ATOM 1624 C CA . PHE B 1 54 ? -9.945 23.078 1.191 1 98.56 54 PHE B CA 1
ATOM 1625 C C . PHE B 1 54 ? -9.008 22.844 0.012 1 98.56 54 PHE B C 1
ATOM 1627 O O . PHE B 1 54 ? -9.055 21.781 -0.625 1 98.56 54 PHE B O 1
ATOM 1634 N N . LYS B 1 55 ? -8.188 23.75 -0.268 1 98.75 55 LYS B N 1
ATOM 1635 C CA . LYS B 1 55 ? -6.996 23.688 -1.111 1 98.75 55 LYS B CA 1
ATOM 1636 C C . LYS B 1 55 ? -5.812 24.391 -0.453 1 98.75 55 LYS B C 1
ATOM 1638 O O . LYS B 1 55 ? -5.965 25.484 0.106 1 98.75 55 LYS B O 1
ATOM 1643 N N . VAL B 1 56 ? -4.742 23.75 -0.475 1 98.69 56 VAL B N 1
ATOM 1644 C CA . VAL B 1 56 ? -3.488 24.328 -0.009 1 98.69 56 VAL B CA 1
ATOM 1645 C C . VAL B 1 56 ? -2.488 24.391 -1.161 1 98.69 56 VAL B C 1
ATOM 1647 O O . VAL B 1 56 ? -2.383 23.453 -1.954 1 98.69 56 VAL B O 1
ATOM 1650 N N . TYR B 1 57 ? -1.723 25.469 -1.241 1 98.69 57 TYR B N 1
ATOM 1651 C CA . TYR B 1 57 ? -0.822 25.719 -2.363 1 98.69 57 TYR B CA 1
ATOM 1652 C C . TYR B 1 57 ? 0.626 25.781 -1.895 1 98.69 57 TYR B C 1
ATOM 1654 O O . TYR B 1 57 ? 0.938 26.5 -0.94 1 98.69 57 TYR B O 1
ATOM 1662 N N . PHE B 1 58 ? 1.456 25.062 -2.555 1 98.25 58 PHE B N 1
ATOM 1663 C CA . PHE B 1 58 ? 2.904 25.125 -2.398 1 98.25 58 PHE B CA 1
ATOM 1664 C C . PHE B 1 58 ? 3.57 25.578 -3.688 1 98.25 58 PHE B C 1
ATOM 1666 O O . PHE B 1 58 ? 2.971 25.5 -4.762 1 98.25 58 PHE B O 1
ATOM 1673 N N . ASN B 1 59 ? 4.77 26.141 -3.506 1 97.88 59 ASN B N 1
ATOM 1674 C CA . ASN B 1 59 ? 5.5 26.578 -4.695 1 97.88 59 ASN B CA 1
ATOM 1675 C C . ASN B 1 59 ? 5.945 25.391 -5.539 1 97.88 59 ASN B C 1
ATOM 1677 O O . ASN B 1 59 ? 5.898 25.438 -6.77 1 97.88 59 ASN B O 1
ATOM 1681 N N . ASN B 1 60 ? 6.379 24.312 -4.898 1 98 60 ASN B N 1
ATOM 1682 C CA . ASN B 1 60 ? 6.906 23.109 -5.543 1 98 60 ASN B CA 1
ATOM 1683 C C . ASN B 1 60 ? 6.492 21.844 -4.801 1 98 60 ASN B C 1
ATOM 1685 O O . ASN B 1 60 ? 5.918 21.922 -3.713 1 98 60 ASN B O 1
ATOM 1689 N N . THR B 1 61 ? 6.695 20.781 -5.469 1 98.5 61 THR B N 1
ATOM 1690 C CA . THR B 1 61 ? 6.535 19.5 -4.797 1 98.5 61 THR B CA 1
ATOM 1691 C C . THR B 1 61 ? 7.488 19.391 -3.611 1 98.5 61 THR B C 1
ATOM 1693 O O . THR B 1 61 ? 8.656 19.766 -3.711 1 98.5 61 THR B O 1
ATOM 1696 N N . CYS B 1 62 ? 6.941 18.953 -2.547 1 98.5 62 CYS B N 1
ATOM 1697 C CA . CYS B 1 62 ? 7.742 18.75 -1.344 1 98.5 62 CYS B CA 1
ATOM 1698 C C . CYS B 1 62 ? 7.867 17.281 -1.004 1 98.5 62 CYS B C 1
ATOM 1700 O O . CYS B 1 62 ? 6.867 16.547 -0.991 1 98.5 62 CYS B O 1
ATOM 1702 N N . ARG B 1 63 ? 9.062 16.812 -0.698 1 97.81 63 ARG B N 1
ATOM 1703 C CA . ARG B 1 63 ? 9.328 15.438 -0.269 1 97.81 63 ARG B CA 1
ATOM 1704 C C . ARG B 1 63 ? 10.18 15.422 1 1 97.81 63 ARG B C 1
ATOM 1706 O O . ARG B 1 63 ? 11.07 16.25 1.17 1 97.81 63 ARG B O 1
ATOM 1713 N N . PHE B 1 64 ? 9.883 14.422 1.821 1 96 64 PHE B N 1
ATOM 1714 C CA . PHE B 1 64 ? 10.719 14.25 3.006 1 96 64 PHE B CA 1
ATOM 1715 C C . PHE B 1 64 ? 10.531 12.859 3.598 1 96 64 PHE B C 1
ATOM 1717 O O . PHE B 1 64 ? 9.508 12.211 3.367 1 96 64 PHE B O 1
ATOM 1724 N N . PRO B 1 65 ? 11.531 12.398 4.312 1 93.88 65 PRO B N 1
ATOM 1725 C CA . PRO B 1 65 ? 11.406 11.094 4.977 1 93.88 65 PRO B CA 1
ATOM 1726 C C . PRO B 1 65 ? 10.688 11.188 6.316 1 93.88 65 PRO B C 1
ATOM 1728 O O . PRO B 1 65 ? 10.758 12.211 6.996 1 93.88 65 PRO B O 1
ATOM 1731 N N . ILE B 1 66 ? 9.945 10.141 6.625 1 91.56 66 ILE B N 1
ATOM 1732 C CA . ILE B 1 66 ? 9.398 9.992 7.969 1 91.56 66 ILE B CA 1
ATOM 1733 C C . ILE B 1 66 ? 9.406 8.516 8.367 1 91.56 66 ILE B C 1
ATOM 1735 O O . ILE B 1 66 ? 8.672 7.711 7.789 1 91.56 66 ILE B O 1
ATOM 1739 N N . GLU B 1 67 ? 10.141 8.109 9.344 1 85.62 67 GLU B N 1
ATOM 1740 C CA . GLU B 1 67 ? 10.133 6.812 10.008 1 85.62 67 GLU B CA 1
ATOM 1741 C C . GLU B 1 67 ? 10.086 5.676 8.992 1 85.62 67 GLU B C 1
ATOM 1743 O O . GLU B 1 67 ? 9.234 4.785 9.086 1 85.62 67 GLU B O 1
ATOM 1748 N N . GLY B 1 68 ? 10.953 5.656 8.023 1 83.5 68 GLY B N 1
ATOM 1749 C CA . GLY B 1 68 ? 11.031 4.551 7.078 1 83.5 68 GLY B CA 1
ATOM 1750 C C . GLY B 1 68 ? 10.172 4.754 5.848 1 83.5 68 GLY B C 1
ATOM 1751 O O . GLY B 1 68 ? 10.023 3.844 5.027 1 83.5 68 GLY B O 1
ATOM 1752 N N . TYR B 1 69 ? 9.516 5.891 5.785 1 90.75 69 TYR B N 1
ATOM 1753 C CA . TYR B 1 69 ? 8.719 6.297 4.633 1 90.75 69 TYR B CA 1
ATOM 1754 C C . TYR B 1 69 ? 9.289 7.559 3.994 1 90.75 69 TYR B C 1
ATOM 1756 O O . TYR B 1 69 ? 10.094 8.266 4.605 1 90.75 69 TYR B O 1
ATOM 1764 N N . LYS B 1 70 ? 8.867 7.699 2.783 1 93.81 70 LYS B N 1
ATOM 1765 C CA . LYS B 1 70 ? 8.969 9.008 2.146 1 93.81 70 LYS B CA 1
ATOM 1766 C C . LYS B 1 70 ? 7.59 9.562 1.806 1 93.81 70 LYS B C 1
ATOM 1768 O O . LYS B 1 70 ? 6.746 8.852 1.258 1 93.81 70 LYS B O 1
ATOM 1773 N N . VAL B 1 71 ? 7.445 10.828 2.137 1 96.81 71 VAL B N 1
ATOM 1774 C CA . VAL B 1 71 ? 6.164 11.477 1.876 1 96.81 71 VAL B CA 1
ATOM 1775 C C . VAL B 1 71 ? 6.34 12.57 0.828 1 96.81 71 VAL B C 1
ATOM 1777 O O . VAL B 1 71 ? 7.355 13.273 0.818 1 96.81 71 VAL B O 1
ATOM 1780 N N . LYS B 1 72 ? 5.293 12.688 -0.012 1 98.06 72 LYS B N 1
ATOM 1781 C CA . LYS B 1 72 ? 5.309 13.656 -1.101 1 98.06 72 LYS B CA 1
ATOM 1782 C C . LYS B 1 72 ? 4.047 14.516 -1.086 1 98.06 72 LYS B C 1
ATOM 1784 O O . LYS B 1 72 ? 2.934 14 -1.012 1 98.06 72 LYS B O 1
ATOM 1789 N N . TYR B 1 73 ? 4.289 15.797 -1.104 1 98.56 73 TYR B N 1
ATOM 1790 C CA . TYR B 1 73 ? 3.227 16.781 -1.284 1 98.56 73 TYR B CA 1
ATOM 1791 C C . TYR B 1 73 ? 3.326 17.453 -2.652 1 98.56 73 TYR B C 1
ATOM 1793 O O . TYR B 1 73 ? 4.355 18.047 -2.988 1 98.56 73 TYR B O 1
ATOM 1801 N N . GLN B 1 74 ? 2.205 17.359 -3.363 1 98.75 74 GLN B N 1
ATOM 1802 C CA . GLN B 1 74 ? 2.119 18.078 -4.629 1 98.75 74 GLN B CA 1
ATOM 1803 C C . GLN B 1 74 ? 1.906 19.562 -4.402 1 98.75 74 GLN B C 1
ATOM 1805 O O . GLN B 1 74 ? 1.555 19.984 -3.297 1 98.75 74 GLN B O 1
ATOM 1810 N N . PRO B 1 75 ? 2.119 20.391 -5.457 1 98.81 75 PRO B N 1
ATOM 1811 C CA . PRO B 1 75 ? 1.948 21.828 -5.305 1 98.81 75 PRO B CA 1
ATOM 1812 C C . PRO B 1 75 ? 0.538 22.219 -4.867 1 98.81 75 PRO B C 1
ATOM 1814 O O . PRO B 1 75 ? 0.353 23.234 -4.191 1 98.81 75 PRO B O 1
ATOM 1817 N N . ILE B 1 76 ? -0.361 21.406 -5.258 1 98.81 76 ILE B N 1
ATOM 1818 C CA . ILE B 1 76 ? -1.729 21.609 -4.793 1 98.81 76 ILE B CA 1
ATOM 1819 C C . ILE B 1 76 ? -2.201 20.391 -4.016 1 98.81 76 ILE B C 1
ATOM 1821 O O . ILE B 1 76 ? -2.145 19.266 -4.52 1 98.81 76 ILE B O 1
ATOM 1825 N N . VAL B 1 77 ? -2.621 20.625 -2.822 1 98.81 77 VAL B N 1
ATOM 1826 C CA . VAL B 1 77 ? -3.217 19.609 -1.966 1 98.81 77 VAL B CA 1
ATOM 1827 C C . VAL B 1 77 ? -4.66 19.984 -1.641 1 98.81 77 VAL B C 1
ATOM 1829 O O . VAL B 1 77 ? -4.945 21.141 -1.284 1 98.81 77 VAL B O 1
ATOM 1832 N N . SER B 1 78 ? -5.586 19.047 -1.766 1 98.88 78 SER B N 1
ATOM 1833 C CA . SER B 1 78 ? -6.988 19.359 -1.505 1 98.88 78 SER B CA 1
ATOM 1834 C C . SER B 1 78 ? -7.691 18.203 -0.806 1 98.88 78 SER B C 1
ATOM 1836 O O . SER B 1 78 ? -7.16 17.094 -0.737 1 98.88 78 SER B O 1
ATOM 1838 N N . GLY B 1 79 ? -8.82 18.531 -0.273 1 98.69 79 GLY B N 1
ATOM 1839 C CA . GLY B 1 79 ? -9.641 17.562 0.432 1 98.69 79 GLY B CA 1
ATOM 1840 C C . GLY B 1 79 ? -10.727 18.203 1.273 1 98.69 79 GLY B C 1
ATOM 1841 O O . GLY B 1 79 ? -11.109 19.344 1.032 1 98.69 79 GLY B O 1
ATOM 1842 N N . PHE B 1 80 ? -11.312 17.438 2.172 1 98.81 80 PHE B N 1
ATOM 1843 C CA . PHE B 1 80 ? -12.305 17.906 3.123 1 98.81 80 PHE B CA 1
ATOM 1844 C C . PHE B 1 80 ? -11.797 17.781 4.555 1 98.81 80 PHE B C 1
ATOM 1846 O O . PHE B 1 80 ? -11.305 16.719 4.949 1 98.81 80 PHE B O 1
ATOM 1853 N N . ILE B 1 81 ? -11.898 18.844 5.27 1 98.56 81 ILE B N 1
ATOM 1854 C CA . ILE B 1 81 ? -11.406 18.844 6.641 1 98.56 81 ILE B CA 1
ATOM 1855 C C . ILE B 1 81 ? -12.57 19.062 7.605 1 98.56 81 ILE B C 1
ATOM 1857 O O . ILE B 1 81 ? -13.398 19.953 7.387 1 98.56 81 ILE B O 1
ATOM 1861 N N . LYS B 1 82 ? -12.672 18.156 8.617 1 97.5 82 LYS B N 1
ATOM 1862 C CA . LYS B 1 82 ? -13.695 18.297 9.648 1 97.5 82 LYS B CA 1
ATOM 1863 C C . LYS B 1 82 ? -13.297 17.578 10.93 1 97.5 82 LYS B C 1
ATOM 1865 O O . LYS B 1 82 ? -13.062 16.359 10.914 1 97.5 82 LYS B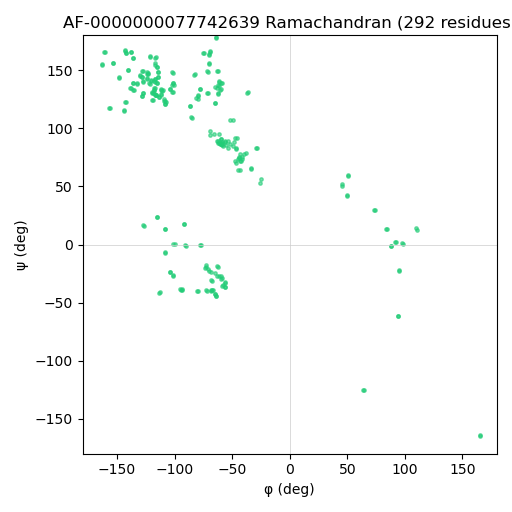 O 1
ATOM 1870 N N . ASN B 1 83 ? -13.133 18.25 12.008 1 96.06 83 ASN B N 1
ATOM 1871 C CA . ASN B 1 83 ? -13.008 17.719 13.367 1 96.06 83 ASN B CA 1
ATOM 1872 C C . ASN B 1 83 ? -11.969 16.609 13.445 1 96.06 83 ASN B C 1
ATOM 1874 O O . ASN B 1 83 ? -12.258 15.516 13.914 1 96.06 83 ASN B O 1
ATOM 1878 N N . GLY B 1 84 ? -10.812 16.922 13.109 1 97.62 84 GLY B N 1
ATOM 1879 C CA . GL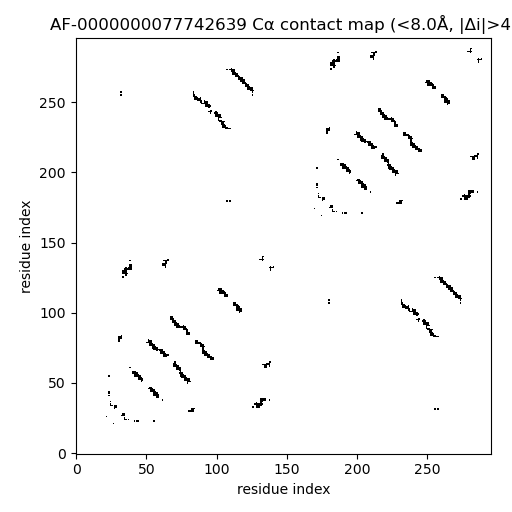Y B 1 84 ? -9.711 15.992 13.297 1 97.62 84 GLY B CA 1
ATOM 1880 C C . GLY B 1 84 ? -9.578 14.984 12.164 1 97.62 84 GLY B C 1
ATOM 1881 O O . GLY B 1 84 ? -8.906 13.961 12.312 1 97.62 84 GLY B O 1
ATOM 1882 N N . ARG B 1 85 ? -10.234 15.242 11.117 1 98.25 85 ARG B N 1
ATOM 1883 C CA . ARG B 1 85 ? -10.242 14.273 10.023 1 98.25 85 ARG B CA 1
ATOM 1884 C C . ARG B 1 85 ? -10.117 14.977 8.68 1 98.25 85 ARG B C 1
ATOM 1886 O O . ARG B 1 85 ? -10.719 16.031 8.461 1 98.25 85 ARG B O 1
ATOM 1893 N N . ILE B 1 86 ? -9.273 14.438 7.863 1 98.56 86 ILE B N 1
ATOM 1894 C CA . ILE B 1 86 ? -9.234 14.82 6.457 1 98.56 86 ILE B CA 1
ATOM 1895 C C . ILE B 1 86 ? -9.672 13.641 5.586 1 98.56 86 ILE B C 1
ATOM 1897 O O . ILE B 1 86 ? -9.156 12.531 5.738 1 98.56 86 ILE B O 1
ATOM 1901 N N . SER B 1 87 ? -10.664 13.898 4.723 1 97.88 87 SER B N 1
ATOM 1902 C CA . SER B 1 87 ? -11.156 12.852 3.828 1 97.88 87 SER B CA 1
ATOM 1903 C C . SER B 1 87 ? -11.023 13.273 2.367 1 97.88 87 SER B C 1
ATOM 1905 O O . SER B 1 87 ? -10.844 14.453 2.068 1 97.88 87 SER B O 1
ATOM 1907 N N . ARG B 1 88 ? -11.07 12.281 1.484 1 97.62 88 ARG B N 1
ATOM 1908 C CA . ARG B 1 88 ? -10.93 12.508 0.049 1 97.62 88 ARG B CA 1
ATOM 1909 C C . ARG B 1 88 ? -9.703 13.367 -0.254 1 97.62 88 ARG B C 1
ATOM 1911 O O . ARG B 1 88 ? -9.805 14.352 -0.994 1 97.62 88 ARG B O 1
ATOM 1918 N N . LEU B 1 89 ? -8.641 13.086 0.412 1 98.56 89 LEU B N 1
ATOM 1919 C CA . LEU B 1 89 ? -7.391 13.82 0.31 1 98.56 89 LEU B CA 1
ATOM 1920 C C . LEU B 1 89 ? -6.715 13.562 -1.033 1 98.56 89 LEU B C 1
ATOM 1922 O O . LEU B 1 89 ? -6.594 12.414 -1.459 1 98.56 89 LEU B O 1
ATOM 1926 N N . MET B 1 90 ? -6.332 14.641 -1.688 1 98.19 90 MET B N 1
ATOM 1927 C CA . MET B 1 90 ? -5.605 14.578 -2.953 1 98.19 90 MET B CA 1
ATOM 1928 C C . MET B 1 90 ? -4.293 15.352 -2.863 1 98.19 90 MET B C 1
ATOM 1930 O O . MET B 1 90 ? -4.219 16.391 -2.203 1 98.19 90 MET B O 1
ATOM 1934 N N . GLY B 1 91 ? -3.252 14.812 -3.502 1 98.44 91 GLY B N 1
ATOM 1935 C CA . GLY B 1 91 ? -1.998 15.547 -3.607 1 98.44 91 GLY B CA 1
ATOM 1936 C C . GLY B 1 91 ? -0.977 15.125 -2.564 1 98.44 91 GLY B C 1
ATOM 1937 O O . GLY B 1 91 ? 0.09 15.734 -2.455 1 98.44 91 GLY B O 1
ATOM 1938 N N . VAL B 1 92 ? -1.286 14.18 -1.716 1 98.38 92 VAL B N 1
ATOM 1939 C CA . VAL B 1 92 ? -0.333 13.641 -0.752 1 98.38 92 VAL B CA 1
ATOM 1940 C C . VAL B 1 92 ? -0.141 12.148 -1 1 98.38 92 VAL B C 1
ATOM 1942 O O . VAL B 1 92 ? -1.115 11.398 -1.116 1 98.38 92 VAL B O 1
ATOM 1945 N N . SER B 1 93 ? 1.155 11.75 -1.067 1 96.31 93 SER B N 1
ATOM 1946 C CA . SER B 1 93 ? 1.442 10.352 -1.354 1 96.31 93 SER B CA 1
ATOM 1947 C C . SER B 1 93 ? 2.566 9.828 -0.469 1 96.31 93 SER B C 1
ATOM 1949 O O . SER B 1 93 ? 3.27 10.602 0.179 1 96.31 93 SER B O 1
ATOM 1951 N N . VAL B 1 94 ? 2.703 8.523 -0.448 1 93.88 94 VAL B N 1
ATOM 1952 C CA . VAL B 1 94 ? 3.705 7.891 0.403 1 93.88 94 VAL B CA 1
ATOM 1953 C C . VAL B 1 94 ? 4.426 6.793 -0.376 1 93.88 94 VAL B C 1
ATOM 1955 O O . VAL B 1 94 ? 3.818 6.113 -1.207 1 93.88 94 VAL B O 1
ATOM 1958 N N . LYS B 1 95 ? 5.664 6.711 -0.205 1 90.5 95 LYS B N 1
ATOM 1959 C CA . LYS B 1 95 ? 6.492 5.609 -0.686 1 90.5 95 LYS B CA 1
ATOM 1960 C C . LYS B 1 95 ? 7.031 4.777 0.475 1 90.5 95 LYS B C 1
ATOM 1962 O O . LYS B 1 95 ? 7.582 5.324 1.432 1 90.5 95 LYS B O 1
ATOM 1967 N N . LEU B 1 96 ? 6.805 3.465 0.302 1 86 96 LEU B N 1
ATOM 1968 C CA . LEU B 1 96 ? 7.293 2.551 1.328 1 86 96 LEU B CA 1
ATOM 1969 C C . LEU B 1 96 ? 8.742 2.148 1.054 1 86 96 LEU B C 1
ATOM 1971 O O . LEU B 1 96 ? 9.062 1.68 -0.041 1 86 96 LEU B O 1
ATOM 1975 N N . LEU B 1 97 ? 9.672 2.418 1.916 1 82.44 97 LEU B N 1
ATOM 1976 C CA . LEU B 1 97 ? 11.078 2.135 1.663 1 82.44 97 LEU B CA 1
ATOM 1977 C C . LEU B 1 97 ? 11.469 0.77 2.221 1 82.44 97 LEU B C 1
ATOM 1979 O O . LEU B 1 97 ? 12.18 0.005 1.562 1 82.44 97 LEU B O 1
ATOM 1983 N N . TYR B 1 98 ? 11 0.314 3.355 1 79.44 98 TYR B N 1
ATOM 1984 C CA . TYR B 1 98 ? 11.555 -0.869 4 1 79.44 98 TYR B CA 1
ATOM 1985 C C . TYR B 1 98 ? 10.461 -1.884 4.316 1 79.44 98 TYR B C 1
ATOM 1987 O O . TYR B 1 98 ? 10.711 -2.887 4.988 1 79.44 98 TYR B O 1
ATOM 1995 N N . PHE B 1 99 ? 9.352 -1.767 3.744 1 83.38 99 PHE B N 1
ATOM 1996 C CA . PHE B 1 99 ? 8.273 -2.619 4.234 1 83.38 99 PHE B CA 1
ATOM 1997 C C . PHE B 1 99 ? 7.688 -3.449 3.1 1 83.38 99 PHE B C 1
ATOM 1999 O O . PHE B 1 99 ? 7.719 -3.035 1.938 1 83.38 99 PHE B O 1
ATOM 2006 N N . TRP B 1 100 ? 7.258 -4.605 3.498 1 88.88 100 TRP B N 1
ATOM 2007 C CA . TRP B 1 100 ? 6.512 -5.492 2.611 1 88.88 100 TRP B CA 1
ATOM 2008 C C . TRP B 1 100 ? 5.02 -5.434 2.91 1 88.88 100 TRP B C 1
ATOM 2010 O O . TRP B 1 100 ? 4.613 -5.387 4.074 1 88.88 100 TRP B O 1
ATOM 2020 N N . LEU B 1 101 ? 4.254 -5.402 1.882 1 91.88 101 LEU B N 1
ATOM 2021 C CA . LEU B 1 101 ? 2.803 -5.457 2.039 1 91.88 101 LEU B CA 1
ATOM 2022 C C . LEU B 1 101 ? 2.277 -6.855 1.732 1 91.88 101 LEU B C 1
ATOM 2024 O O . LEU B 1 101 ? 2.664 -7.461 0.731 1 91.88 101 LEU B O 1
ATOM 2028 N N . SER B 1 102 ? 1.337 -7.301 2.527 1 93.38 102 SER B N 1
ATOM 2029 C CA . SER B 1 102 ? 0.775 -8.633 2.328 1 93.38 102 SER B CA 1
ATOM 2030 C C . SER B 1 102 ? -0.255 -8.641 1.203 1 93.38 102 SER B C 1
ATOM 2032 O O . SER B 1 102 ? -1.183 -7.828 1.201 1 93.38 102 SER B O 1
ATOM 2034 N N . ILE B 1 103 ? -0.052 -9.555 0.331 1 95.56 103 ILE B N 1
ATOM 2035 C CA . ILE B 1 103 ? -1.088 -9.781 -0.669 1 95.56 103 ILE B CA 1
ATOM 2036 C C . ILE B 1 103 ? -2.191 -10.656 -0.075 1 95.56 103 ILE B C 1
ATOM 2038 O O . ILE B 1 103 ? -1.943 -11.797 0.324 1 95.56 103 ILE B O 1
ATOM 2042 N N . GLY B 1 104 ? -3.422 -10.148 -0.161 1 95.31 104 GLY B N 1
ATOM 2043 C CA . GLY B 1 104 ? -4.496 -10.844 0.526 1 95.31 104 GLY B CA 1
ATOM 2044 C C . GLY B 1 104 ? -5.344 -11.695 -0.4 1 95.31 104 GLY B C 1
ATOM 2045 O O . GLY B 1 104 ? -5.961 -12.672 0.033 1 95.31 104 GLY B O 1
ATOM 2046 N N . GLU B 1 105 ? -5.344 -11.258 -1.622 1 96.88 105 GLU B N 1
ATOM 2047 C CA . GLU B 1 105 ? -6.238 -11.922 -2.566 1 96.88 105 GLU B CA 1
ATOM 2048 C C . GLU B 1 105 ? -5.652 -11.922 -3.975 1 96.88 105 GLU B C 1
ATOM 2050 O O . GLU B 1 105 ? -4.984 -10.969 -4.375 1 96.88 105 GLU B O 1
ATOM 2055 N N . VAL B 1 106 ? -5.898 -13.031 -4.688 1 97.5 106 VAL B N 1
ATOM 2056 C CA . VAL B 1 106 ? -5.574 -13.164 -6.102 1 97.5 106 VAL B CA 1
ATOM 2057 C C . VAL B 1 106 ? -6.812 -13.617 -6.875 1 97.5 106 VAL B C 1
ATOM 2059 O O . VAL B 1 106 ? -7.48 -14.57 -6.484 1 97.5 106 VAL B O 1
ATOM 2062 N N . THR B 1 107 ? -7.113 -12.906 -7.961 1 97.5 107 THR B N 1
ATOM 2063 C CA . THR B 1 107 ? -8.266 -13.273 -8.781 1 97.5 107 THR B CA 1
ATOM 2064 C C . THR B 1 107 ? -7.891 -13.305 -10.258 1 97.5 107 THR B C 1
ATOM 2066 O O . THR B 1 107 ? -7.164 -12.438 -10.734 1 97.5 107 THR B O 1
ATOM 2069 N N . SER B 1 108 ? -8.375 -14.289 -10.93 1 97.75 108 SER B N 1
ATOM 2070 C CA . SER B 1 108 ? -8.211 -14.406 -12.375 1 97.75 108 SER B CA 1
ATOM 2071 C C . SER B 1 108 ? -9.555 -14.461 -13.086 1 97.75 108 SER B C 1
ATOM 2073 O O . SER B 1 108 ? -10.477 -15.141 -12.633 1 97.75 108 SER B O 1
ATOM 2075 N N . ASP B 1 109 ? -9.664 -13.758 -14.203 1 94.69 109 ASP B N 1
ATOM 2076 C CA . ASP B 1 109 ? -10.852 -13.891 -15.039 1 94.69 109 ASP B CA 1
ATOM 2077 C C . ASP B 1 109 ? -10.531 -14.641 -16.328 1 94.69 109 ASP B C 1
ATOM 2079 O O . ASP B 1 109 ? -11.328 -14.641 -17.266 1 94.69 109 ASP B O 1
ATOM 2083 N N . GLY B 1 110 ? -9.344 -15.273 -16.344 1 93.5 110 GLY B N 1
ATOM 2084 C CA . GLY B 1 110 ? -8.914 -16.016 -17.516 1 93.5 110 GLY B CA 1
ATOM 2085 C C . GLY B 1 110 ? -8.039 -15.203 -18.453 1 93.5 110 GLY B C 1
ATOM 2086 O O . GLY B 1 110 ? -7.277 -15.758 -19.25 1 93.5 110 GLY B O 1
ATOM 2087 N N . GLN B 1 111 ? -8.164 -13.898 -18.375 1 95.38 111 GLN B N 1
ATOM 2088 C CA . GLN B 1 111 ? -7.359 -13.008 -19.203 1 95.38 111 GLN B CA 1
ATOM 2089 C C . GLN B 1 111 ? -6.383 -12.203 -18.344 1 95.38 111 GLN B C 1
ATOM 2091 O O . GLN B 1 111 ? -5.207 -12.078 -18.703 1 95.38 111 GLN B O 1
ATOM 2096 N N . GLU B 1 112 ? -6.914 -11.797 -17.266 1 96 112 GLU B N 1
ATOM 2097 C CA . GLU B 1 112 ? -6.098 -10.977 -16.375 1 96 112 GLU B CA 1
ATOM 2098 C C . GLU B 1 112 ? -6.031 -11.586 -14.969 1 96 112 GLU B C 1
ATOM 2100 O O . GLU B 1 112 ? -6.969 -12.266 -14.539 1 96 112 GLU B O 1
ATOM 2105 N N . LEU B 1 113 ? -4.832 -11.336 -14.383 1 96 113 LEU B N 1
ATOM 2106 C CA . LEU B 1 113 ? -4.59 -11.688 -12.992 1 96 113 LEU B CA 1
ATOM 2107 C C . LEU B 1 113 ? -4.516 -10.438 -12.117 1 96 113 LEU B C 1
ATOM 2109 O O . LEU B 1 113 ? -3.713 -9.539 -12.383 1 96 113 LEU B O 1
ATOM 2113 N N . GLU B 1 114 ? -5.398 -10.398 -11.141 1 95.31 114 GLU B N 1
ATOM 2114 C CA . GLU B 1 114 ? -5.395 -9.258 -10.227 1 95.31 114 GLU B CA 1
ATOM 2115 C C . GLU B 1 114 ? -4.871 -9.664 -8.852 1 95.31 114 GLU B C 1
ATOM 2117 O O . GLU B 1 114 ? -5.363 -10.617 -8.242 1 95.31 114 GLU B O 1
ATOM 2122 N N . LEU B 1 115 ? -3.852 -9 -8.406 1 95.75 115 LEU B N 1
ATOM 2123 C CA . LEU B 1 115 ? -3.357 -9.109 -7.039 1 95.75 115 LEU B CA 1
ATOM 2124 C C . LEU B 1 115 ? -3.762 -7.895 -6.215 1 95.75 115 LEU B C 1
ATOM 2126 O O . LEU B 1 115 ? -3.625 -6.758 -6.668 1 95.75 115 LEU B O 1
ATOM 2130 N N . SER B 1 116 ? -4.258 -8.172 -5.008 1 93.75 116 SER B N 1
ATOM 2131 C CA . SER B 1 116 ? -4.773 -7.062 -4.219 1 93.75 116 SER B CA 1
ATOM 2132 C C . SER B 1 116 ? -4.148 -7.039 -2.826 1 93.75 116 SER B C 1
ATOM 2134 O O . SER B 1 116 ? -3.934 -8.086 -2.217 1 93.75 116 SER B O 1
ATOM 2136 N N . VAL B 1 117 ? -3.889 -5.867 -2.434 1 90.88 117 VAL B N 1
ATOM 2137 C CA . VAL B 1 117 ? -3.477 -5.555 -1.07 1 90.88 117 VAL B CA 1
ATOM 2138 C C . VAL B 1 117 ? -4.586 -4.789 -0.356 1 90.88 117 VAL B C 1
ATOM 2140 O O . VAL B 1 117 ? -5.219 -3.908 -0.943 1 90.88 117 VAL B O 1
ATOM 2143 N N . GLY B 1 118 ? -4.898 -5.277 0.905 1 84.19 118 GLY B N 1
ATOM 2144 C CA . GLY B 1 118 ? -5.914 -4.562 1.663 1 84.19 118 GLY B CA 1
ATOM 2145 C C . GLY B 1 118 ? -5.508 -3.141 2.01 1 84.19 118 GLY B C 1
ATOM 2146 O O . GLY B 1 118 ? -4.473 -2.654 1.546 1 84.19 118 GLY B O 1
ATOM 2147 N N . ALA B 1 119 ? -6.453 -2.537 2.652 1 86.38 119 ALA B N 1
ATOM 2148 C CA . ALA B 1 119 ? -6.164 -1.187 3.125 1 86.38 119 ALA B CA 1
ATOM 2149 C C . ALA B 1 119 ? -5.012 -1.193 4.125 1 86.38 119 ALA B C 1
ATOM 2151 O O . ALA B 1 119 ? -4.82 -2.168 4.859 1 86.38 119 ALA B O 1
ATOM 2152 N N .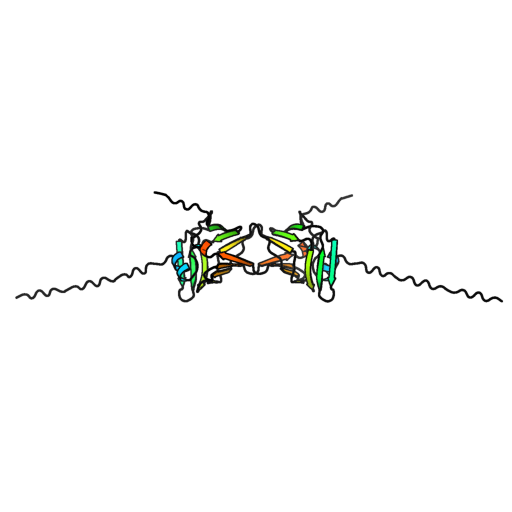 ALA B 1 120 ? -4.133 -0.22 3.949 1 87.06 120 ALA B N 1
ATOM 2153 C CA . ALA B 1 120 ? -3.025 -0.088 4.895 1 87.06 120 ALA B CA 1
ATOM 2154 C C . ALA B 1 120 ? -3.092 1.243 5.637 1 87.06 120 ALA B C 1
ATOM 2156 O O . ALA B 1 120 ? -3.596 2.234 5.102 1 87.06 120 ALA B O 1
ATOM 2157 N N . SER B 1 121 ? -2.736 1.152 6.852 1 89.31 121 SER B N 1
ATOM 2158 C CA . SER B 1 121 ? -2.707 2.359 7.668 1 89.31 121 SER B CA 1
ATOM 2159 C C . SER B 1 121 ? -1.497 2.371 8.594 1 89.31 121 SER B C 1
ATOM 2161 O O . SER B 1 121 ? -0.968 1.314 8.945 1 89.31 121 SER B O 1
ATOM 2163 N N . GLU B 1 122 ? -1.044 3.551 8.875 1 91.25 122 GLU B N 1
ATOM 2164 C CA . GLU B 1 122 ? 0.033 3.758 9.836 1 91.25 122 GLU B CA 1
ATOM 2165 C C . GLU B 1 122 ? -0.354 4.801 10.875 1 91.25 122 GLU B C 1
ATOM 2167 O O . GLU B 1 122 ? -1.046 5.773 10.57 1 91.25 122 GLU B O 1
ATOM 2172 N N . GLU B 1 123 ? 0.12 4.531 12.055 1 93.75 123 GLU B N 1
ATOM 2173 C CA . GLU B 1 123 ? -0.171 5.445 13.156 1 93.75 123 GLU B CA 1
ATOM 2174 C C . GLU B 1 123 ? 1.103 6.109 13.672 1 93.75 123 GLU B C 1
ATOM 2176 O O . GLU B 1 123 ? 2.145 5.461 13.789 1 93.75 123 GLU B O 1
ATOM 2181 N N . PHE B 1 124 ? 0.947 7.395 13.945 1 94.19 124 PHE B N 1
ATOM 2182 C CA . PHE B 1 124 ? 2.014 8.188 14.547 1 94.19 124 PHE B CA 1
ATOM 2183 C C . PHE B 1 124 ? 1.51 8.922 15.781 1 94.19 124 PHE B C 1
ATOM 2185 O O . PHE B 1 124 ? 0.327 9.258 15.875 1 94.19 124 PHE B O 1
ATOM 2192 N N . SER B 1 125 ? 2.432 9.094 16.672 1 94.44 125 SER B N 1
ATOM 2193 C CA . SER B 1 125 ? 2.074 10.031 17.734 1 94.44 125 SER B CA 1
ATOM 2194 C C . SER B 1 125 ? 1.806 11.422 17.188 1 94.44 125 SER B C 1
ATOM 2196 O O . SER B 1 125 ? 2.566 11.922 16.344 1 94.44 125 SER B O 1
ATOM 2198 N N . VAL B 1 126 ? 0.8 12.062 17.734 1 95.31 126 VAL B N 1
ATOM 2199 C CA . VAL B 1 126 ? 0.466 13.406 17.281 1 95.31 126 VAL B CA 1
ATOM 2200 C C . VAL B 1 126 ? 1.625 14.352 17.578 1 95.31 126 VAL B C 1
ATOM 2202 O O . VAL B 1 126 ? 1.869 15.305 16.828 1 95.31 126 VAL B O 1
ATOM 2205 N N . HIS B 1 127 ? 2.385 14.07 18.531 1 93.19 127 HIS B N 1
ATOM 2206 C CA . HIS B 1 127 ? 3.467 14.953 18.953 1 93.19 127 HIS B CA 1
ATOM 2207 C C . HIS B 1 127 ? 4.598 14.969 17.922 1 93.19 127 HIS B C 1
ATOM 2209 O O . HIS B 1 127 ? 5.371 15.93 17.875 1 93.19 127 HIS B O 1
ATOM 2215 N N . HIS B 1 128 ? 4.605 13.898 17.125 1 92.56 128 HIS B N 1
ATOM 2216 C CA . HIS B 1 128 ? 5.562 13.875 16.031 1 92.56 128 HIS B CA 1
ATOM 2217 C C . HIS B 1 128 ? 5.301 15 15.039 1 92.56 128 HIS B C 1
ATOM 2219 O O . HIS B 1 128 ? 6.207 15.43 14.328 1 92.56 128 HIS B O 1
ATOM 2225 N N . PHE B 1 129 ? 4.086 15.492 15.156 1 95.88 129 PHE B N 1
ATOM 2226 C CA . PHE B 1 129 ? 3.656 16.469 14.172 1 95.88 129 PHE B CA 1
ATOM 2227 C C . PHE B 1 129 ? 3.416 17.828 14.828 1 95.88 129 PHE B C 1
ATOM 2229 O O . PHE B 1 129 ? 2.719 18.688 14.273 1 95.88 129 PHE B O 1
ATOM 2236 N N . ASP B 1 130 ? 4.035 18.062 15.945 1 94.31 130 ASP B N 1
ATOM 2237 C CA . ASP B 1 130 ? 3.904 19.344 16.641 1 94.31 130 ASP B CA 1
ATOM 2238 C C . ASP B 1 130 ? 4.566 20.469 15.836 1 94.31 130 ASP B C 1
ATOM 2240 O O . ASP B 1 130 ? 4.156 21.625 15.938 1 94.31 130 ASP B O 1
ATOM 2244 N N . ARG B 1 131 ? 5.535 20.016 15.188 1 94.56 131 ARG B N 1
ATOM 2245 C CA . ARG B 1 131 ? 6.203 20.953 14.281 1 94.56 131 ARG B CA 1
ATOM 2246 C C . ARG B 1 131 ? 6.035 20.516 12.828 1 94.56 131 ARG B C 1
ATOM 2248 O O . ARG B 1 131 ? 5.859 19.328 12.555 1 94.56 131 ARG B O 1
ATOM 2255 N N . SER B 1 132 ? 6.082 21.5 11.977 1 97 132 SER B N 1
ATOM 2256 C CA . SER B 1 132 ? 5.98 21.219 10.547 1 97 132 SER B CA 1
ATOM 2257 C C . SER B 1 132 ? 7.301 20.688 9.992 1 97 132 SER B C 1
ATOM 2259 O O . SER B 1 132 ? 8.359 21.234 10.281 1 97 132 SER B O 1
ATOM 2261 N N . PRO B 1 133 ? 7.246 19.641 9.227 1 96.88 133 PRO B N 1
ATOM 2262 C CA . PRO B 1 133 ? 8.469 19.172 8.57 1 96.88 133 PRO B CA 1
ATOM 2263 C C . PRO B 1 133 ? 8.938 20.109 7.461 1 96.88 133 PRO B C 1
ATOM 2265 O O . PRO B 1 133 ? 8.141 20.906 6.941 1 96.88 133 PRO B O 1
ATOM 2268 N N . GLN B 1 134 ? 10.18 20.078 7.168 1 96.25 134 GLN B N 1
ATOM 2269 C CA . GLN B 1 134 ? 10.734 20.812 6.043 1 96.25 134 GLN B CA 1
ATOM 2270 C C . GLN B 1 134 ? 10.977 19.906 4.844 1 96.25 134 GLN B C 1
ATOM 2272 O O . GLN B 1 134 ? 11.297 18.719 5.008 1 96.25 134 GLN B O 1
ATOM 2277 N N . CYS B 1 135 ? 10.82 20.484 3.686 1 96.94 135 CYS B N 1
ATOM 2278 C CA . CYS B 1 135 ? 11.125 19.703 2.492 1 96.94 135 CYS B CA 1
ATOM 2279 C C . CYS B 1 135 ? 12.578 19.234 2.504 1 96.94 135 CYS B C 1
ATOM 2281 O O . CYS B 1 135 ? 13.469 19.984 2.887 1 96.94 135 CYS B O 1
ATOM 2283 N N . GLY B 1 136 ? 12.781 18 2.086 1 94.62 136 GLY B N 1
ATOM 2284 C CA . GLY B 1 136 ? 14.117 17.438 2.051 1 94.62 136 GLY B CA 1
ATOM 2285 C C . GLY B 1 136 ? 14.469 16.656 3.301 1 94.62 136 GLY B C 1
ATOM 2286 O O . GLY B 1 136 ? 14.555 15.422 3.264 1 94.62 136 GLY B O 1
ATOM 2287 N N . CYS B 1 137 ? 14.469 17.359 4.477 1 94.12 137 CYS B N 1
ATOM 2288 C CA . CYS B 1 137 ? 14.984 16.703 5.676 1 94.12 137 CYS B CA 1
ATOM 2289 C C . CYS B 1 137 ? 13.852 16.375 6.637 1 94.12 137 CYS B C 1
ATOM 2291 O O . CYS B 1 137 ? 14.07 15.688 7.641 1 94.12 137 CYS B O 1
ATOM 2293 N N . GLY B 1 138 ? 12.734 16.812 6.34 1 94.81 138 GLY B N 1
ATOM 2294 C CA . GLY B 1 138 ? 11.586 16.469 7.156 1 94.81 138 GLY B CA 1
ATOM 2295 C C . GLY B 1 138 ? 11.672 17 8.578 1 94.81 138 GLY B C 1
ATOM 2296 O O . GLY B 1 138 ? 11.914 18.188 8.781 1 94.81 138 GLY B O 1
ATOM 2297 N N . PHE B 1 139 ? 11.547 16.109 9.531 1 93.25 139 PHE B N 1
ATOM 2298 C CA . PHE B 1 139 ? 11.516 16.469 10.945 1 93.25 139 PHE B CA 1
ATOM 2299 C C . PHE B 1 139 ? 12.922 16.453 11.531 1 93.25 139 PHE B C 1
ATOM 2301 O O . PHE B 1 139 ? 13.109 16.781 12.711 1 93.25 139 PHE B O 1
ATOM 2308 N N . TYR B 1 140 ? 13.859 16.141 10.727 1 84.19 140 TYR B N 1
ATOM 2309 C CA . TYR B 1 140 ? 15.227 15.992 11.211 1 84.19 140 TYR B CA 1
ATOM 2310 C C . TYR B 1 140 ? 16.062 17.219 10.875 1 84.19 140 TYR B C 1
ATOM 2312 O O . TYR B 1 140 ? 17.281 17.234 11.062 1 84.19 140 TYR B O 1
ATOM 2320 N N . CYS B 1 141 ? 15.336 18.016 10.289 1 82.88 141 CYS B N 1
ATOM 2321 C CA . CYS B 1 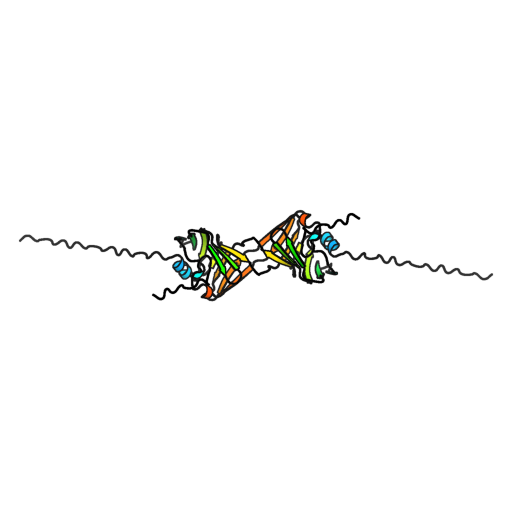141 ? 16.078 19.234 9.945 1 82.88 141 CYS B CA 1
ATOM 2322 C C . CYS B 1 141 ? 16.516 19.969 11.203 1 82.88 141 CYS B C 1
ATOM 2324 O O . CYS B 1 141 ? 15.797 20 12.203 1 82.88 141 CYS B O 1
ATOM 2326 N N . ARG B 1 142 ? 17.938 20.172 11.312 1 67.81 142 ARG B N 1
ATOM 2327 C CA . ARG B 1 142 ? 18.531 20.859 12.461 1 67.81 142 ARG B CA 1
ATOM 2328 C C . ARG B 1 142 ? 17.844 22.203 12.688 1 67.81 142 ARG B C 1
ATOM 2330 O O . ARG B 1 142 ? 17.484 22.906 11.727 1 67.81 142 ARG B O 1
ATOM 2337 N N . GLU B 1 143 ? 17 22.312 13.773 1 57.66 143 GLU B N 1
ATOM 2338 C CA . GLU B 1 143 ? 16.641 23.688 14.117 1 57.66 143 GLU B CA 1
ATOM 2339 C C . GLU B 1 143 ? 17.859 24.594 14.07 1 57.66 143 GLU B C 1
ATOM 2341 O O . GLU B 1 143 ? 18.875 24.328 14.711 1 57.66 143 GLU B O 1
ATOM 2346 N N . LEU B 1 144 ? 18.234 24.875 12.922 1 46.62 144 LEU B N 1
ATOM 2347 C CA . LEU B 1 144 ? 19.281 25.891 13.023 1 46.62 144 LEU B CA 1
ATOM 2348 C C . LEU B 1 144 ? 18.891 26.984 14.016 1 46.62 144 LEU B C 1
ATOM 2350 O O . LEU B 1 144 ? 17.953 27.734 13.781 1 46.62 144 LEU B O 1
ATOM 2354 N N . LYS B 1 145 ? 18.734 26.688 15.344 1 47.69 145 LYS B N 1
ATOM 2355 C CA . LYS B 1 145 ? 18.766 27.781 16.297 1 47.69 145 LYS B CA 1
ATOM 2356 C C . LYS B 1 145 ? 19.938 28.719 16.016 1 47.69 145 LYS B C 1
ATOM 2358 O O . LYS B 1 145 ? 21.094 28.312 16.062 1 47.69 145 LYS B O 1
ATOM 2363 N N . PHE B 1 146 ? 19.812 29.609 15.117 1 39.09 146 PHE B N 1
ATOM 2364 C CA . PHE B 1 146 ? 20.75 30.734 15.164 1 39.09 146 PHE B CA 1
ATOM 2365 C C . PHE B 1 146 ? 20.875 31.281 16.578 1 39.09 146 PHE B C 1
ATOM 2367 O O . PHE B 1 146 ? 19.891 31.75 17.156 1 39.09 146 PHE B O 1
ATOM 2374 N N . SER B 1 147 ? 21.469 30.578 17.484 1 37.09 147 SER B N 1
ATOM 2375 C CA . SER B 1 147 ? 22 31.359 18.594 1 37.09 147 SER B CA 1
ATOM 2376 C C . SER B 1 147 ? 22.656 32.656 18.109 1 37.09 147 SER B C 1
ATOM 2378 O O . SER B 1 147 ? 23.656 32.594 17.391 1 37.09 147 SER B O 1
ATOM 2380 N N . PHE B 1 148 ? 21.797 33.656 17.719 1 32.03 148 PHE B N 1
ATOM 2381 C CA . PHE B 1 148 ? 22.406 34.969 17.844 1 32.03 148 PHE B CA 1
ATOM 2382 C C . PHE B 1 148 ? 22.672 35.312 19.297 1 32.03 148 PHE B C 1
ATOM 2384 O O . PHE B 1 148 ? 21.969 34.844 20.188 1 32.03 148 PHE B O 1
#

Sequence (296 aa):
MSIFFLSLFLFATSLYVSCTNLTAYDVVQKYKLPRGILPEGVIDYDLNHKTGFFKVYFNNTCRFPIEGYKVKYQPIVSGFIKNGRISRLMGVSVKLLYFWLSIGEVTSDGQELELSVGAASEEFSVHHFDRSPQCGCGFYCRELKFSFMSIFFLSLFLFATSLYVSCTNLTAYDVVQKYKLPRGILPEGVIDYDLNHKTGFFKVYFNNTCRFPIEGYKVKYQPIVSGFIKNGRISRLMGVSVKLLYFWLSIGEVTSDGQELELSVGAASEEFSVHHFDRSPQCGCGFYCRELKFSF

Nearest PDB structures (foldseek):
  4k15-assembly1_C-2  TM=3.142E-01  e=2.149E+00  Listeria monocytogenes EGD-e
  4k15-assembly1_B-2  TM=2.943E-01  e=4.903E+00  Listeria monocytogenes EGD-e
  4k15-assembly1_A-2  TM=3.101E-01  e=6.982E+00  Listeria monocytogenes EGD-e
  3oml-assembly1_A  TM=2.878E-01  e=7.856E+00  Drosophila melanogaster
  4k15-assembly1_C-2  TM=3.144E-01  e=2.264E+00  Listeria monocytogenes EGD-e

pLDDT: mean 85.94, std 19.98, range [32.03, 98.88]

InterPro domains:
  IPR007493 Protein of unknown function DUF538 [PF04398] (24-129)
  IPR007493 Protein of unknown function DUF538 [PTHR31676] (18-136)
  IPR036758 At5g01610-like superfamily [G3DSA:2.30.240.10] (13-135)
  IPR036758 At5g01610-like superfamily [SSF141562] (7-141)

Organism: Raphanus sativus (NCBI:txid3726)